Protein AF-A0A2N1PW16-F1 (afdb_monomer_lite)

Radius of gyration: 18.46 Å; chains: 1; bounding box: 44×36×53 Å

Sequence (355 aa):
GNLYVYGLFNEVSQGFVAKNGYNGGDITLSKDDLVTVNYAVYASGIAYKNANSDLYNELNLDTNSIDITYEIGSIDHMINDGNINIHGQFESSVRASGIVIINASLLTSVINLGDVEIYSDIAYATKEIEAAGLVYLMDSSYAQIRDSANYGDIKAISTSSVGFAHASGIALRNDRLENGSNITVGTTNQLAKILFSINYGDIYAWTAVNETAYTITNESTAKAAGILAIGLLSVVNNVNYGNIYSKSLASGIFGFIYMNKFGTISTNQVYISNSINYGKVRQITAYDAQSELTTMNMSSVPVTTNYLAFGAFVGKIHTGTTSWAFAGDVTYPIDRVYFGYLINFDEKLNMFALA

Secondary structure (DSSP, 8-state):
-EEEEESSEEEE-TT--EEEEEE-S-EEEE--TTS---PEEEEESSEEEE--THHHHHTT--TT-S---SPPPSEEEEEE-S-EEEES--SS-EEEESSEEEE-SEEEEEEE-S-EEEE---SSTT-EEEEESSEEEE-STT-EEES-EE-S-EEEEE-SSSSEEEEESSEEE-SB-TTSPBP-TT--GGG-EEES-EE-S-EEEEE----TT--TTSPPSEEEESSEEES--EEEEEEE-S-EEESSEEESSEEEEEHHHH-SPPTTSEEEEEEEE-S-EEEEEEEETTTTEEEE-TT-PPPP-SS-EEESSEEEEE-SSSS---S--SSS-GGGEEEEEEEE--TT--SB---

Structure (mmCIF, N/CA/C/O backbone):
data_AF-A0A2N1PW1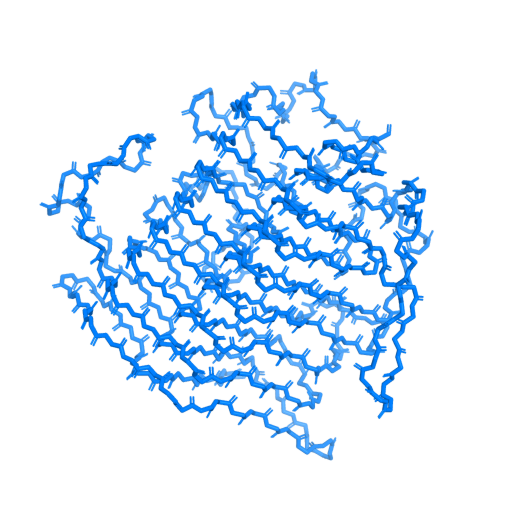6-F1
#
_entry.id   AF-A0A2N1PW16-F1
#
loop_
_atom_site.group_PDB
_atom_site.id
_atom_site.type_symbol
_atom_site.label_atom_id
_atom_site.label_alt_id
_atom_site.label_comp_id
_atom_site.label_asym_id
_atom_site.label_entity_id
_atom_site.label_seq_id
_atom_site.pdbx_PDB_ins_code
_atom_site.Cartn_x
_atom_site.Cartn_y
_atom_site.Cartn_z
_atom_site.occupancy
_atom_site.B_iso_or_equiv
_atom_site.auth_seq_id
_atom_site.auth_comp_id
_atom_site.auth_asym_id
_atom_site.auth_atom_id
_atom_site.pdbx_PDB_model_num
ATOM 1 N N . GLY A 1 1 ? -15.036 13.447 -13.239 1.00 86.69 1 GLY A N 1
ATOM 2 C CA . GLY A 1 1 ? -15.931 13.062 -12.122 1.00 86.69 1 GLY A CA 1
ATOM 3 C C . GLY A 1 1 ? -15.281 11.941 -11.334 1.00 86.69 1 GLY A C 1
ATOM 4 O O . GLY A 1 1 ? -14.137 11.628 -11.641 1.00 86.69 1 GLY A O 1
ATOM 5 N N . ASN A 1 2 ? -16.000 11.298 -10.414 1.00 92.75 2 ASN A N 1
ATOM 6 C CA . ASN A 1 2 ? -15.481 10.164 -9.640 1.00 92.75 2 ASN A CA 1
ATOM 7 C C . ASN A 1 2 ? -16.413 8.953 -9.773 1.00 92.75 2 ASN A C 1
ATOM 9 O O . ASN A 1 2 ? -17.630 9.129 -9.819 1.00 92.75 2 ASN A O 1
ATOM 13 N N . LEU A 1 3 ? -15.832 7.756 -9.838 1.00 94.50 3 LEU A N 1
ATOM 14 C CA . LEU A 1 3 ? -16.521 6.474 -9.761 1.00 94.50 3 LEU A CA 1
ATOM 15 C C . LEU A 1 3 ? -16.105 5.790 -8.459 1.00 94.50 3 LEU A C 1
ATOM 17 O O . LEU A 1 3 ? -14.917 5.634 -8.186 1.00 94.50 3 LEU A O 1
ATOM 21 N N . TYR A 1 4 ? -17.103 5.397 -7.681 1.00 96.62 4 TYR A N 1
ATOM 22 C CA . TYR A 1 4 ? -16.961 4.859 -6.338 1.00 96.62 4 TYR A CA 1
ATOM 23 C C . TYR A 1 4 ? -17.639 3.488 -6.296 1.00 96.62 4 TYR A C 1
ATOM 25 O O . TYR A 1 4 ? -18.838 3.405 -6.566 1.00 96.62 4 TYR A O 1
ATOM 33 N N . VAL A 1 5 ? -16.884 2.426 -6.009 1.00 97.00 5 VAL A N 1
ATOM 34 C CA . VAL A 1 5 ? -17.385 1.042 -5.994 1.00 97.00 5 VAL A CA 1
ATOM 35 C C . VAL A 1 5 ? -16.880 0.331 -4.745 1.00 97.00 5 VAL A C 1
ATOM 37 O O . VAL A 1 5 ? -15.674 0.179 -4.573 1.00 97.00 5 VAL A O 1
ATOM 40 N N . TYR A 1 6 ? -17.789 -0.107 -3.874 1.00 96.94 6 TYR A N 1
ATOM 41 C CA . TYR A 1 6 ? -17.426 -0.724 -2.595 1.00 96.94 6 TYR A CA 1
ATOM 42 C C . TYR A 1 6 ? -18.258 -1.966 -2.312 1.00 96.94 6 TYR A C 1
ATOM 44 O O . TYR A 1 6 ? -19.418 -2.019 -2.722 1.00 96.94 6 TYR A O 1
ATOM 52 N N . GLY A 1 7 ? -17.683 -2.927 -1.588 1.00 96.81 7 GLY A N 1
ATOM 53 C CA . GLY A 1 7 ? -18.367 -4.182 -1.278 1.00 96.81 7 GLY A CA 1
ATOM 54 C C . GLY A 1 7 ? -19.504 -4.041 -0.266 1.00 96.81 7 GLY A C 1
ATOM 55 O O . GLY A 1 7 ? -20.599 -4.538 -0.522 1.00 96.81 7 GLY A O 1
ATOM 56 N N . LEU A 1 8 ? -19.289 -3.360 0.870 1.00 97.44 8 LEU A N 1
ATOM 57 C CA . LEU A 1 8 ? -20.271 -3.350 1.968 1.00 97.44 8 LEU A CA 1
ATOM 58 C C . LEU A 1 8 ? -20.940 -1.995 2.197 1.00 97.44 8 LEU A C 1
ATOM 60 O O . LEU A 1 8 ? -22.167 -1.914 2.246 1.00 97.44 8 LEU A O 1
ATOM 64 N N . PHE A 1 9 ? -20.166 -0.928 2.386 1.00 97.06 9 PHE A N 1
ATOM 65 C CA . PHE A 1 9 ? -20.723 0.380 2.740 1.00 97.06 9 PHE A CA 1
ATOM 66 C C . PHE A 1 9 ? -19.823 1.533 2.298 1.00 97.06 9 PHE A C 1
ATOM 68 O O . PHE A 1 9 ? -18.683 1.343 1.898 1.00 97.06 9 PHE A O 1
ATOM 75 N N . ASN A 1 10 ? -20.349 2.758 2.347 1.00 96.88 10 ASN A N 1
ATOM 76 C CA . ASN A 1 10 ? -19.576 3.936 1.965 1.00 96.88 10 ASN A CA 1
ATOM 77 C C . ASN A 1 10 ? -18.609 4.349 3.086 1.00 96.88 10 ASN A C 1
ATOM 79 O O . ASN A 1 10 ? -17.400 4.298 2.910 1.00 96.88 10 ASN A O 1
ATOM 83 N N . GLU A 1 11 ? -19.115 4.713 4.264 1.00 97.81 11 GLU A N 1
ATOM 84 C CA . GLU A 1 11 ? -18.286 5.301 5.319 1.00 97.81 11 GLU A CA 1
ATOM 85 C C . GLU A 1 11 ? -18.711 4.838 6.719 1.00 97.81 11 GLU A C 1
ATOM 87 O O . GLU A 1 11 ? -19.905 4.699 6.986 1.00 97.81 11 GLU A O 1
ATOM 92 N N . VAL A 1 12 ? -17.737 4.665 7.621 1.00 98.19 12 VAL A N 1
ATOM 93 C CA . VAL A 1 12 ? -17.970 4.726 9.075 1.00 98.19 12 VAL A CA 1
ATOM 94 C C . VAL A 1 12 ? -17.733 6.156 9.555 1.00 98.19 12 VAL A C 1
ATOM 96 O O . VAL A 1 12 ? -16.588 6.585 9.706 1.00 98.19 12 VAL A O 1
ATOM 99 N N . SER A 1 13 ? -18.818 6.901 9.760 1.00 97.75 13 SER A N 1
ATOM 100 C CA . SER A 1 13 ? -18.780 8.294 10.218 1.00 97.75 13 SER A CA 1
ATOM 101 C C . SER A 1 13 ? -18.544 8.409 11.733 1.00 97.75 13 SER A C 1
ATOM 103 O O . SER A 1 13 ? -18.552 7.415 12.457 1.00 97.75 13 SER A O 1
ATOM 105 N N . GLN A 1 14 ? -18.352 9.637 12.221 1.00 97.38 14 GLN A N 1
ATOM 106 C CA . GLN A 1 14 ? -18.146 9.936 13.646 1.00 97.38 14 GLN A CA 1
ATOM 107 C C . GLN A 1 14 ? -19.224 9.312 14.545 1.00 97.38 14 GLN A C 1
ATOM 109 O O . GLN A 1 14 ? -20.413 9.391 14.231 1.00 97.38 14 GLN A O 1
ATOM 114 N N . GLY A 1 15 ? -18.806 8.692 15.650 1.00 95.06 15 GLY A N 1
ATOM 115 C CA . GLY A 1 15 ? -19.694 8.026 16.611 1.00 95.06 15 GLY A CA 1
ATOM 116 C C . GLY A 1 15 ? -20.289 6.691 16.137 1.00 95.06 15 GLY A C 1
ATOM 117 O O . GLY A 1 15 ? -21.090 6.094 16.856 1.00 95.06 15 GLY A O 1
ATOM 118 N N . PHE A 1 16 ? -19.917 6.199 14.950 1.00 96.75 16 PHE A N 1
ATOM 119 C CA . PHE A 1 16 ? -20.356 4.899 14.436 1.00 96.75 16 PHE A CA 1
ATOM 120 C C . PHE A 1 16 ? -19.221 3.876 14.408 1.00 96.75 16 PHE A C 1
ATOM 122 O O . PHE A 1 16 ? -18.040 4.212 14.326 1.00 96.75 16 PHE A O 1
ATOM 129 N N . VAL A 1 17 ? -19.594 2.598 14.447 1.00 96.94 17 VAL A N 1
ATOM 130 C CA . VAL A 1 17 ? -18.669 1.471 14.302 1.00 96.94 17 VAL A CA 1
ATOM 131 C C . VAL A 1 17 ? -19.255 0.437 13.347 1.00 96.94 17 VAL A C 1
ATOM 133 O O . VAL A 1 17 ? -20.468 0.216 13.334 1.00 96.94 17 VAL A O 1
ATOM 136 N N . ALA A 1 18 ? -18.399 -0.221 12.576 1.00 97.56 18 ALA A N 1
ATOM 137 C CA . ALA A 1 18 ? -18.747 -1.362 11.743 1.00 97.56 18 ALA A CA 1
ATOM 138 C C . ALA A 1 18 ? -17.949 -2.579 12.215 1.00 97.56 18 ALA A C 1
ATOM 140 O O . ALA A 1 18 ? -16.725 -2.524 12.324 1.00 97.56 18 ALA A O 1
ATOM 141 N N . LYS A 1 19 ? -18.645 -3.683 12.505 1.00 96.62 19 LYS A N 1
ATOM 142 C CA . LYS A 1 19 ? -18.028 -4.909 13.027 1.00 96.62 19 LYS A CA 1
ATOM 143 C C . LYS A 1 19 ? -18.535 -6.140 12.294 1.00 96.62 19 LYS A C 1
ATOM 145 O O . LYS A 1 19 ? -19.711 -6.173 11.933 1.00 96.62 19 LYS A O 1
ATOM 150 N N . ASN A 1 20 ? -17.692 -7.163 12.173 1.00 97.06 20 ASN A N 1
ATOM 151 C CA . ASN A 1 20 ? -18.066 -8.491 11.670 1.00 97.06 20 ASN A CA 1
ATOM 152 C C . ASN A 1 20 ? -18.648 -8.465 10.247 1.00 97.06 20 ASN A C 1
ATOM 154 O O . ASN A 1 20 ? -19.709 -9.039 9.991 1.00 97.06 20 ASN A O 1
ATOM 158 N N . GLY A 1 21 ? -17.988 -7.762 9.330 1.00 97.19 21 GLY A N 1
ATOM 159 C CA . GLY A 1 21 ? -18.389 -7.719 7.924 1.00 97.19 21 GLY A CA 1
ATOM 160 C C . GLY A 1 21 ? -17.604 -8.707 7.070 1.00 97.19 21 GLY A C 1
ATOM 161 O O . GLY A 1 21 ? -16.433 -8.990 7.320 1.00 97.19 21 GLY A O 1
ATOM 162 N N . TYR A 1 22 ? -18.264 -9.216 6.036 1.00 98.31 22 TYR A N 1
ATOM 163 C CA . TYR A 1 22 ? -17.681 -10.130 5.063 1.00 98.31 22 TYR A CA 1
ATOM 164 C C . TYR A 1 22 ? -18.122 -9.724 3.659 1.00 98.31 22 TYR A C 1
ATOM 166 O O . TYR A 1 22 ? -19.325 -9.686 3.390 1.00 98.31 22 TYR A O 1
ATOM 174 N N . ASN A 1 23 ? -17.164 -9.444 2.776 1.00 98.19 23 ASN A N 1
ATOM 175 C CA . ASN A 1 23 ? -17.405 -9.338 1.342 1.00 98.19 23 ASN A CA 1
ATOM 176 C C . ASN A 1 23 ? -16.839 -10.571 0.629 1.00 98.19 23 ASN A C 1
ATOM 178 O O . ASN A 1 23 ? -15.627 -10.695 0.500 1.00 98.19 23 ASN A O 1
ATOM 182 N N . GLY A 1 24 ? -17.710 -11.453 0.138 1.00 97.50 24 GLY A N 1
ATOM 183 C CA . GLY A 1 24 ? -17.324 -12.589 -0.713 1.00 97.50 24 GLY A CA 1
ATOM 184 C C . GLY A 1 24 ? -17.561 -12.360 -2.207 1.00 97.50 24 GLY A C 1
ATOM 185 O O . GLY A 1 24 ? -17.453 -13.299 -2.987 1.00 97.50 24 GLY A O 1
ATOM 186 N N . GLY A 1 25 ? -17.988 -11.157 -2.603 1.00 97.19 25 GLY A N 1
ATOM 187 C CA . GLY A 1 25 ? -18.283 -10.826 -3.993 1.00 97.19 25 GLY A CA 1
ATOM 188 C C . GLY A 1 25 ? -17.108 -10.137 -4.676 1.00 97.19 25 GLY A C 1
ATOM 189 O O . GLY A 1 25 ? -16.548 -9.184 -4.130 1.00 97.19 25 GLY A O 1
ATOM 190 N N . ASP A 1 26 ? -16.790 -10.581 -5.891 1.00 98.31 26 ASP A N 1
ATOM 191 C CA . ASP A 1 26 ? -15.782 -9.937 -6.729 1.00 98.31 26 ASP A CA 1
ATOM 192 C C . ASP A 1 26 ? -16.255 -8.562 -7.218 1.00 98.31 26 ASP A C 1
ATOM 194 O O . ASP A 1 26 ? -17.406 -8.370 -7.629 1.00 98.31 26 ASP A O 1
ATOM 198 N N . ILE A 1 27 ? -15.332 -7.606 -7.242 1.00 98.12 27 ILE A N 1
ATOM 199 C CA . ILE A 1 27 ? -15.514 -6.284 -7.832 1.00 98.12 27 ILE A CA 1
ATOM 200 C C . ILE A 1 27 ? -14.712 -6.249 -9.130 1.00 98.12 27 ILE A C 1
ATOM 202 O O . ILE A 1 27 ? -13.488 -6.203 -9.113 1.00 98.12 27 ILE A O 1
ATOM 206 N N . THR A 1 28 ? -15.399 -6.247 -10.273 1.00 97.31 28 THR A N 1
ATOM 207 C CA . THR A 1 28 ? -14.752 -6.114 -11.587 1.00 97.31 28 THR A CA 1
ATOM 208 C C . THR A 1 28 ? -15.169 -4.814 -12.260 1.00 97.31 28 THR A C 1
ATOM 210 O O . THR A 1 28 ? -16.356 -4.570 -12.481 1.00 97.31 28 THR A O 1
ATOM 213 N N . LEU A 1 29 ? -14.192 -3.978 -12.604 1.00 94.69 29 LEU A N 1
ATOM 214 C CA . LEU A 1 29 ? -14.391 -2.777 -13.406 1.00 94.69 29 LEU A CA 1
ATOM 215 C C . LEU A 1 29 ? -13.655 -2.956 -14.729 1.00 94.69 29 LEU A C 1
ATOM 217 O O . LEU A 1 29 ? -12.432 -2.893 -14.779 1.00 94.69 29 LEU A O 1
ATOM 221 N N . SER A 1 30 ? -14.408 -3.140 -15.806 1.00 91.56 30 SER A N 1
ATOM 222 C CA . SER A 1 30 ? -13.874 -3.186 -17.164 1.00 91.56 30 SER A CA 1
ATOM 223 C C . SER A 1 30 ? -14.341 -1.972 -17.948 1.00 91.56 30 SER A C 1
ATOM 225 O O . SER A 1 30 ? -15.526 -1.622 -17.914 1.00 91.56 30 SER A O 1
ATOM 227 N N . LYS A 1 31 ? -13.435 -1.362 -18.700 1.00 87.31 31 LYS A N 1
ATOM 228 C CA . LYS A 1 31 ? -13.755 -0.265 -19.606 1.00 87.31 31 LYS A CA 1
ATOM 229 C C . LYS A 1 31 ? -13.507 -0.690 -21.055 1.00 87.31 31 LYS A C 1
ATOM 231 O O . LYS A 1 31 ? -12.461 -1.240 -21.361 1.00 87.31 31 LYS A O 1
ATOM 236 N N . ASP A 1 32 ? -14.463 -0.383 -21.931 1.00 82.44 32 ASP A N 1
ATOM 237 C CA . ASP A 1 32 ? -14.285 -0.472 -23.383 1.00 82.44 32 ASP A CA 1
ATOM 238 C C . ASP A 1 32 ? -13.283 0.592 -23.866 1.00 82.44 32 ASP A C 1
ATOM 240 O O . ASP A 1 32 ? -13.437 1.786 -23.575 1.00 82.44 32 ASP A O 1
ATOM 244 N N . ASP A 1 33 ? -12.271 0.162 -24.617 1.00 74.50 33 ASP A N 1
ATOM 245 C CA . ASP A 1 33 ? -11.202 1.012 -25.146 1.00 74.50 33 ASP A CA 1
ATOM 246 C C . ASP A 1 33 ? -11.716 2.115 -26.087 1.00 74.50 33 ASP A C 1
ATOM 248 O O . ASP A 1 33 ? -11.070 3.154 -26.240 1.00 74.50 33 ASP A O 1
ATOM 252 N N . LEU A 1 34 ? -12.896 1.942 -26.691 1.00 79.06 34 LEU A N 1
ATOM 253 C CA . LEU A 1 34 ? -13.492 2.909 -27.619 1.00 79.06 34 LEU A CA 1
ATOM 254 C C . LEU A 1 34 ? -14.170 4.096 -26.923 1.00 79.06 34 LEU A C 1
ATOM 256 O O . LEU A 1 34 ? -14.526 5.076 -27.583 1.00 79.06 34 LEU A O 1
ATOM 260 N N . VAL A 1 35 ? -14.384 4.025 -25.609 1.00 80.88 35 VAL A N 1
ATOM 261 C CA . VAL A 1 35 ? -15.131 5.044 -24.863 1.00 80.88 35 VAL A CA 1
ATOM 262 C C . VAL A 1 35 ? -14.170 5.895 -24.051 1.00 80.88 35 VAL A C 1
ATOM 264 O O . VAL A 1 35 ? -13.464 5.384 -23.200 1.00 80.88 35 VAL A O 1
ATOM 267 N N . THR A 1 36 ? -14.169 7.215 -24.209 1.00 79.81 36 THR A N 1
ATOM 268 C CA . THR A 1 36 ? -13.413 8.093 -23.300 1.00 79.81 36 THR A CA 1
ATOM 269 C C . THR A 1 36 ? -14.099 8.170 -21.932 1.00 79.81 36 THR A C 1
ATOM 271 O O . THR A 1 36 ? -15.270 8.537 -21.834 1.00 79.81 36 THR A O 1
ATOM 274 N N . VAL A 1 37 ? -13.369 7.833 -20.860 1.00 79.31 37 VAL A N 1
ATOM 275 C CA . VAL A 1 37 ? -13.888 7.827 -19.482 1.00 79.31 37 VAL A CA 1
ATOM 276 C C . VAL A 1 37 ? -12.928 8.575 -18.565 1.00 79.31 37 VAL A C 1
ATOM 278 O O . VAL A 1 37 ? -11.816 8.115 -18.301 1.00 79.31 37 VAL A O 1
ATOM 281 N N . ASN A 1 38 ? -13.404 9.705 -18.033 1.00 83.62 38 ASN A N 1
ATOM 282 C CA . ASN A 1 38 ? -12.591 10.669 -17.274 1.00 83.62 38 ASN A CA 1
ATOM 283 C C . ASN A 1 38 ? -12.962 10.650 -15.786 1.00 83.62 38 ASN A C 1
ATOM 285 O O . ASN A 1 38 ? -13.011 11.689 -15.111 1.00 83.62 38 ASN A O 1
ATOM 289 N N . TYR A 1 39 ? -13.300 9.464 -15.282 1.00 87.81 39 TYR A N 1
ATOM 290 C CA . TYR A 1 39 ? -13.585 9.247 -13.872 1.00 87.81 39 TYR A CA 1
ATOM 291 C C . TYR A 1 39 ? -12.308 8.871 -13.133 1.00 87.81 39 TYR A C 1
ATOM 293 O O . TYR A 1 39 ? -11.572 7.999 -13.582 1.00 87.81 39 TYR A O 1
ATOM 301 N N . ALA A 1 40 ? -12.050 9.530 -12.002 1.00 91.88 40 ALA A N 1
ATOM 302 C CA . ALA A 1 40 ? -11.145 8.968 -11.008 1.00 91.88 40 ALA A CA 1
ATOM 303 C C . ALA A 1 40 ? -11.859 7.778 -10.358 1.00 91.88 40 ALA A C 1
ATOM 305 O O . ALA A 1 40 ? -13.006 7.919 -9.928 1.00 91.88 40 ALA A O 1
ATOM 306 N N . VAL A 1 41 ? -11.209 6.621 -10.346 1.00 95.31 41 VAL A N 1
ATOM 307 C CA . VAL A 1 41 ? -11.803 5.366 -9.881 1.00 95.31 41 VAL A CA 1
ATOM 308 C C . VAL A 1 41 ? -11.310 5.068 -8.476 1.00 95.31 41 VAL A C 1
ATOM 310 O O . VAL A 1 41 ? -10.114 5.156 -8.203 1.00 95.31 41 VAL A O 1
ATOM 313 N N . TYR A 1 42 ? -12.243 4.705 -7.608 1.00 97.44 42 TYR A N 1
ATOM 314 C CA . TYR A 1 42 ? -11.995 4.276 -6.242 1.00 97.44 42 TYR A CA 1
ATOM 315 C C . TYR A 1 42 ? -12.777 2.982 -6.007 1.00 97.44 42 TYR A C 1
ATOM 317 O O . TYR A 1 42 ? -14.011 3.004 -5.994 1.00 97.44 42 TYR A O 1
ATOM 325 N N . ALA A 1 43 ? -12.062 1.871 -5.851 1.00 98.19 43 ALA A N 1
ATOM 326 C CA . ALA A 1 43 ? -12.641 0.552 -5.628 1.00 98.19 43 ALA A CA 1
ATOM 327 C C . ALA A 1 43 ? -12.156 -0.043 -4.305 1.00 98.19 43 ALA A C 1
ATOM 329 O O . ALA A 1 43 ? -10.955 -0.047 -4.042 1.00 98.19 43 ALA A O 1
ATOM 330 N N . SER A 1 44 ? -13.054 -0.558 -3.468 1.00 98.31 44 SER A N 1
ATOM 331 C CA . SER A 1 44 ? -12.620 -1.235 -2.247 1.00 98.31 44 SER A CA 1
ATOM 332 C C . SER A 1 44 ? -13.495 -2.400 -1.821 1.00 98.31 44 SER A C 1
ATOM 334 O O . SER A 1 44 ? -14.711 -2.363 -1.989 1.00 98.31 44 SER A O 1
ATOM 336 N N . GLY A 1 45 ? -12.880 -3.425 -1.239 1.00 98.19 45 GLY A N 1
ATOM 337 C CA . GLY A 1 45 ? -13.578 -4.642 -0.837 1.00 98.19 45 GLY A CA 1
ATOM 338 C C . GLY A 1 45 ? -14.568 -4.426 0.306 1.00 98.19 45 GLY A C 1
ATOM 339 O O . GLY A 1 45 ? -15.618 -5.061 0.322 1.00 98.19 45 GLY A O 1
ATOM 340 N N . ILE A 1 46 ? -14.309 -3.488 1.227 1.00 98.44 46 ILE A N 1
ATOM 341 C CA . ILE A 1 46 ? -15.228 -3.203 2.344 1.00 98.44 46 ILE A CA 1
ATOM 342 C C . ILE A 1 46 ? -15.868 -1.825 2.208 1.00 98.44 46 ILE A C 1
ATOM 344 O O . ILE A 1 46 ? -17.096 -1.747 2.096 1.00 98.44 46 ILE A O 1
ATOM 348 N N . ALA A 1 47 ? -15.077 -0.747 2.219 1.00 98.25 47 ALA A N 1
ATOM 349 C CA . ALA A 1 47 ? -15.640 0.601 2.247 1.00 98.25 47 ALA A CA 1
ATOM 350 C C . ALA A 1 47 ? -14.770 1.699 1.631 1.00 98.25 47 ALA A C 1
ATOM 352 O O . ALA A 1 47 ? -13.574 1.543 1.410 1.00 98.25 47 ALA A O 1
ATOM 353 N N . TYR A 1 48 ? -15.365 2.867 1.387 1.00 98.31 48 TYR A N 1
ATOM 354 C CA . TYR A 1 48 ? -14.598 4.045 0.991 1.00 98.31 48 TYR A CA 1
ATOM 355 C C . TYR A 1 48 ? -13.730 4.542 2.142 1.00 98.31 48 TYR A C 1
ATOM 357 O O . TYR A 1 48 ? -12.524 4.717 1.977 1.00 98.31 48 TYR A O 1
ATOM 365 N N . LYS A 1 49 ? -14.347 4.806 3.300 1.00 98.19 49 LYS A N 1
ATOM 366 C CA . LYS A 1 49 ? -13.709 5.610 4.341 1.00 98.19 49 LYS A CA 1
ATOM 367 C C . LYS A 1 49 ? -14.021 5.144 5.758 1.00 98.19 49 LYS A C 1
ATOM 369 O O . LYS A 1 49 ? -15.169 4.896 6.120 1.00 98.19 49 LYS A O 1
ATOM 374 N N . ASN A 1 50 ? -12.982 5.106 6.583 1.00 98.31 50 ASN A N 1
ATOM 375 C CA . ASN A 1 50 ? -13.089 5.015 8.031 1.00 98.31 50 ASN A CA 1
ATOM 376 C C . ASN A 1 50 ? -12.810 6.389 8.652 1.00 98.31 50 ASN A C 1
ATOM 378 O O . ASN A 1 50 ? -11.657 6.815 8.682 1.00 98.31 50 ASN A O 1
ATOM 382 N N . ALA A 1 51 ? -13.844 7.099 9.104 1.00 97.94 51 ALA A N 1
ATOM 383 C CA . ALA A 1 51 ? -13.741 8.498 9.520 1.00 97.94 51 ALA A CA 1
ATOM 384 C C . ALA A 1 51 ? -13.875 8.723 11.032 1.00 97.94 51 ALA A C 1
ATOM 386 O O . ALA A 1 51 ? -13.658 9.848 11.465 1.00 97.94 51 ALA A O 1
ATOM 387 N N . ASN A 1 52 ? -14.252 7.712 11.826 1.00 97.25 52 ASN A N 1
ATOM 388 C CA . ASN A 1 52 ? -14.608 7.892 13.239 1.00 97.25 52 ASN A CA 1
ATOM 389 C C . ASN A 1 52 ? -13.393 8.181 14.145 1.00 97.25 52 ASN A C 1
ATOM 391 O O . ASN A 1 52 ? -12.916 7.308 14.870 1.00 97.25 52 ASN A O 1
ATOM 395 N N . SER A 1 53 ? -12.871 9.402 14.102 1.00 95.62 53 SER A N 1
ATOM 396 C CA . SER A 1 53 ? -11.807 9.875 14.990 1.00 95.62 53 SER A CA 1
ATOM 397 C C . SER A 1 53 ? -12.282 10.071 16.431 1.00 95.62 53 SER A C 1
ATOM 399 O O . SER A 1 53 ? -11.460 9.987 17.343 1.00 95.62 53 SER A O 1
ATOM 401 N N . ASP A 1 54 ? -13.583 10.288 16.658 1.00 95.81 54 ASP A N 1
ATOM 402 C CA . ASP A 1 54 ? -14.161 10.450 18.003 1.00 95.81 54 ASP A CA 1
ATOM 403 C C . ASP A 1 54 ? -13.907 9.228 18.897 1.00 95.81 54 ASP A C 1
ATOM 405 O O . ASP A 1 54 ? -13.733 9.377 20.109 1.00 95.81 54 ASP A O 1
ATOM 409 N N . LEU A 1 55 ? -13.735 8.049 18.286 1.00 94.75 55 LEU A N 1
ATOM 410 C CA . LEU A 1 55 ? -13.311 6.820 18.956 1.00 94.75 55 LEU A CA 1
ATOM 411 C C . LEU A 1 55 ? -12.055 7.011 19.829 1.00 94.75 55 LEU A C 1
ATOM 413 O O . LEU A 1 55 ? -11.942 6.402 20.888 1.00 94.75 55 LEU A O 1
ATOM 417 N N . TYR A 1 56 ? -11.110 7.868 19.431 1.00 93.75 56 TYR A N 1
ATOM 418 C CA . TYR A 1 56 ? -9.899 8.111 20.225 1.00 93.75 56 TYR A CA 1
ATOM 419 C C . TYR A 1 56 ? -10.205 8.805 21.550 1.00 93.75 56 TYR A C 1
ATOM 421 O O . TYR A 1 56 ? -9.590 8.485 22.565 1.00 93.75 56 TYR A O 1
ATOM 429 N N . ASN A 1 57 ? -11.176 9.717 21.557 1.00 92.62 57 ASN A N 1
ATOM 430 C CA . ASN A 1 57 ? -11.626 10.360 22.786 1.00 92.62 57 ASN A CA 1
ATOM 431 C C . ASN A 1 57 ? -12.415 9.370 23.652 1.00 92.62 57 ASN A C 1
ATOM 433 O O . ASN A 1 57 ? -12.220 9.336 24.865 1.00 92.62 57 ASN A O 1
ATOM 437 N N . GLU A 1 58 ? -13.265 8.542 23.036 1.00 92.12 58 GLU A N 1
ATOM 438 C CA . GLU A 1 58 ? -14.056 7.514 23.730 1.00 92.12 58 GLU A CA 1
ATOM 439 C C . GLU A 1 58 ? -13.176 6.468 24.427 1.00 92.12 58 GLU A C 1
ATOM 441 O O . GLU A 1 58 ? -13.461 6.066 25.554 1.00 92.12 58 GLU A O 1
ATOM 446 N N . LEU A 1 59 ? -12.087 6.061 23.773 1.00 91.12 59 LEU A N 1
ATOM 447 C CA . LEU A 1 59 ? -11.142 5.061 24.270 1.00 91.12 59 LEU A CA 1
ATOM 448 C C . LEU A 1 59 ? -9.950 5.667 25.030 1.00 91.12 59 LEU A C 1
ATOM 450 O O . LEU A 1 59 ? -9.078 4.930 25.485 1.00 91.12 59 LEU A O 1
ATOM 454 N N . ASN A 1 60 ? -9.896 6.996 25.172 1.00 90.62 60 ASN A N 1
ATOM 455 C CA . ASN A 1 60 ? -8.782 7.725 25.786 1.00 90.62 60 ASN A CA 1
ATOM 456 C C . ASN A 1 60 ? -7.408 7.344 25.187 1.00 90.62 60 ASN A C 1
ATOM 458 O O . ASN A 1 60 ? -6.429 7.112 25.900 1.00 90.62 60 ASN A O 1
ATOM 462 N N . LEU A 1 61 ? -7.353 7.256 23.857 1.00 90.44 61 LEU A N 1
ATOM 463 C CA . LEU A 1 61 ? -6.159 6.904 23.099 1.00 90.44 61 LEU A CA 1
ATOM 464 C C . LEU A 1 61 ? -5.359 8.155 22.729 1.00 90.44 61 LEU A C 1
ATOM 466 O O . LEU A 1 61 ? -5.869 9.072 22.085 1.00 90.44 61 LEU A O 1
ATOM 470 N N . ASP A 1 62 ? -4.069 8.157 23.063 1.00 90.06 62 ASP A N 1
ATOM 471 C CA . ASP A 1 62 ? -3.139 9.195 22.622 1.00 90.06 62 ASP A CA 1
ATOM 472 C C . ASP A 1 62 ? -2.547 8.839 21.254 1.00 90.06 62 ASP A C 1
ATOM 474 O O . ASP A 1 62 ? -1.831 7.847 21.089 1.00 90.06 62 ASP A O 1
ATOM 478 N N . THR A 1 63 ? -2.792 9.688 20.256 1.00 89.94 63 THR A N 1
ATOM 479 C CA . THR A 1 63 ? -2.218 9.519 18.918 1.00 89.94 63 THR A CA 1
ATOM 480 C C . THR A 1 63 ? -0.693 9.625 18.903 1.00 89.94 63 THR A C 1
ATOM 482 O O . THR A 1 63 ? -0.071 9.093 17.986 1.00 89.94 63 THR A O 1
ATOM 485 N N . ASN A 1 64 ? -0.069 10.257 19.901 1.00 88.81 64 ASN A N 1
ATOM 486 C CA . ASN A 1 64 ? 1.390 10.349 20.020 1.00 88.81 64 ASN A CA 1
ATOM 487 C C . ASN A 1 64 ? 2.021 9.106 20.662 1.00 88.81 64 ASN A C 1
ATOM 489 O O . ASN A 1 64 ? 3.214 8.872 20.479 1.00 88.81 64 ASN A O 1
ATOM 493 N N . SER A 1 65 ? 1.245 8.307 21.398 1.00 86.75 65 SER A N 1
ATOM 494 C CA . SER A 1 65 ? 1.749 7.098 22.052 1.00 86.75 65 SER A CA 1
ATOM 495 C C . SER A 1 65 ? 2.012 5.991 21.034 1.00 86.75 65 SER A C 1
ATOM 497 O O . SER A 1 65 ? 1.168 5.723 20.177 1.00 86.75 65 SER A O 1
ATOM 499 N N . ILE A 1 66 ? 3.163 5.320 21.136 1.00 80.75 66 ILE A N 1
ATOM 500 C CA . ILE A 1 66 ? 3.444 4.102 20.359 1.00 80.75 66 ILE A CA 1
ATOM 501 C C . ILE A 1 66 ? 2.763 2.866 20.959 1.00 80.75 66 ILE A C 1
ATOM 503 O O . ILE A 1 66 ? 2.405 1.949 20.222 1.00 80.75 66 ILE A O 1
ATOM 507 N N . ASP A 1 67 ? 2.546 2.871 22.275 1.00 71.56 67 ASP A N 1
ATOM 508 C CA . ASP A 1 67 ? 1.792 1.835 22.965 1.00 71.56 67 ASP A CA 1
ATOM 509 C C . ASP A 1 67 ? 0.305 2.070 22.739 1.00 71.56 67 ASP A C 1
ATOM 511 O O . ASP A 1 67 ? -0.226 3.140 23.057 1.00 71.56 67 ASP A O 1
ATOM 515 N N . ILE A 1 68 ? -0.360 1.050 22.206 1.00 63.41 68 ILE A N 1
ATOM 516 C CA . ILE A 1 68 ? -1.814 1.003 22.124 1.00 63.41 68 ILE A CA 1
ATOM 517 C C . ILE A 1 68 ? -2.279 -0.120 23.038 1.00 63.41 68 ILE A C 1
ATOM 519 O O . ILE A 1 68 ? -1.794 -1.250 22.947 1.00 63.41 68 ILE A O 1
ATOM 523 N N . THR A 1 69 ? -3.224 0.191 23.920 1.00 66.56 69 THR A N 1
ATOM 524 C CA . THR A 1 69 ? -3.969 -0.815 24.676 1.00 66.56 69 THR A CA 1
ATOM 525 C C . THR A 1 69 ? -4.751 -1.723 23.717 1.00 66.56 69 THR A C 1
ATOM 527 O O . THR A 1 69 ? -4.903 -1.419 22.531 1.00 66.56 69 THR A O 1
ATOM 530 N N . TYR A 1 70 ? -5.200 -2.890 24.192 1.00 69.31 70 TYR A N 1
ATOM 531 C CA . TYR A 1 70 ? -5.907 -3.891 23.380 1.00 69.31 70 TYR A CA 1
ATOM 532 C C . TYR A 1 70 ? -7.343 -3.439 23.054 1.00 69.31 70 TYR A C 1
ATOM 534 O O . TYR A 1 70 ? -8.319 -4.059 23.462 1.00 69.31 70 TYR A O 1
ATOM 542 N N . GLU A 1 71 ? -7.474 -2.315 22.351 1.00 83.75 71 GLU A N 1
ATOM 543 C CA . GLU A 1 71 ? -8.757 -1.721 21.989 1.00 83.75 71 GLU A CA 1
ATOM 544 C C . GLU A 1 71 ? -9.295 -2.233 20.660 1.00 83.75 71 GLU A C 1
ATOM 546 O O . GLU A 1 71 ? -8.545 -2.747 19.829 1.00 83.75 71 GLU A O 1
ATOM 551 N N . ILE A 1 72 ? -10.596 -2.056 20.456 1.00 91.75 72 ILE A N 1
ATOM 552 C CA . ILE A 1 72 ? -11.300 -2.402 19.223 1.00 91.75 72 ILE A CA 1
ATOM 553 C C . ILE A 1 72 ? -11.473 -1.143 18.369 1.00 91.75 72 ILE A C 1
ATOM 555 O O . ILE A 1 72 ? -11.923 -0.111 18.866 1.00 91.75 72 ILE A O 1
ATOM 559 N N . GLY A 1 73 ? -11.140 -1.245 17.085 1.00 94.31 73 GLY A N 1
ATOM 560 C CA . GLY A 1 73 ? -11.278 -0.177 16.106 1.00 94.31 73 GLY A CA 1
ATOM 561 C C . GLY A 1 73 ? -12.722 0.159 15.735 1.00 94.31 73 GLY A C 1
ATOM 562 O O . GLY A 1 73 ? -13.679 -0.547 16.065 1.00 94.31 73 GLY A O 1
ATOM 563 N N . SER A 1 74 ? -12.871 1.260 15.004 1.00 96.75 74 SER A N 1
ATOM 564 C CA . SER A 1 74 ? -14.142 1.708 14.421 1.00 96.75 74 SER A CA 1
ATOM 565 C C . SER A 1 74 ? -14.571 0.817 13.262 1.00 96.75 74 SER A C 1
ATOM 567 O O . SER A 1 74 ? -15.764 0.663 13.008 1.00 96.75 74 SER A O 1
ATOM 569 N N . ILE A 1 75 ? -13.602 0.186 12.605 1.00 98.06 75 ILE A N 1
ATOM 570 C CA . ILE A 1 75 ? -13.804 -0.952 11.722 1.00 98.06 75 ILE A CA 1
ATOM 571 C C . ILE A 1 75 ? -13.039 -2.134 12.317 1.00 98.06 75 ILE A C 1
ATOM 573 O O . ILE A 1 75 ? -11.824 -2.057 12.517 1.00 98.06 75 ILE A O 1
ATOM 577 N N . ASP A 1 76 ? -13.766 -3.212 12.599 1.00 98.00 76 ASP A N 1
ATOM 578 C CA . ASP A 1 76 ? -13.249 -4.370 13.325 1.00 98.00 76 ASP A CA 1
ATOM 579 C C . ASP A 1 76 ? -13.786 -5.697 12.771 1.00 98.00 76 ASP A C 1
ATOM 581 O O . ASP A 1 76 ? -14.958 -5.784 12.399 1.00 98.00 76 ASP A O 1
ATOM 585 N N . HIS A 1 77 ? -12.948 -6.738 12.731 1.00 97.94 77 HIS A N 1
ATOM 586 C CA . HIS A 1 77 ? -13.313 -8.063 12.203 1.00 97.94 77 HIS A CA 1
ATOM 587 C C . HIS A 1 77 ? -13.971 -7.972 10.815 1.00 97.94 77 HIS A C 1
ATOM 589 O O . HIS A 1 77 ? -15.121 -8.372 10.622 1.00 97.94 77 HIS A O 1
ATOM 595 N N . MET A 1 78 ? -13.252 -7.399 9.850 1.00 98.12 78 MET A N 1
ATOM 596 C CA . MET A 1 78 ? -13.702 -7.321 8.457 1.00 98.12 78 MET A CA 1
ATOM 597 C C . MET A 1 78 ? -12.888 -8.255 7.581 1.00 98.12 78 MET A C 1
ATOM 599 O O . MET A 1 78 ? -11.661 -8.254 7.663 1.00 98.12 78 MET A O 1
ATOM 603 N N . ILE A 1 79 ? -13.557 -8.999 6.707 1.00 98.56 79 ILE A N 1
ATOM 604 C CA . ILE A 1 79 ? -12.900 -9.869 5.733 1.00 98.56 79 ILE A CA 1
ATOM 605 C C . ILE A 1 79 ? -13.359 -9.491 4.328 1.00 98.56 79 ILE A C 1
ATOM 607 O O . ILE A 1 79 ? -14.556 -9.531 4.037 1.00 98.56 79 ILE A O 1
ATOM 611 N N . ASN A 1 80 ? -12.410 -9.154 3.457 1.00 98.69 80 ASN A N 1
ATOM 612 C CA . ASN A 1 80 ? -12.637 -9.129 2.017 1.00 98.69 80 ASN A CA 1
ATOM 613 C C . ASN A 1 80 ? -12.067 -10.404 1.398 1.00 98.69 80 ASN A C 1
ATOM 615 O O . ASN A 1 80 ? -10.866 -10.621 1.453 1.00 98.69 80 ASN A O 1
ATOM 619 N N . ASP A 1 81 ? -12.922 -11.234 0.825 1.00 98.50 81 ASP A N 1
ATOM 620 C CA . ASP A 1 81 ? -12.575 -12.483 0.141 1.00 98.50 81 ASP A CA 1
ATOM 621 C C . ASP A 1 81 ? -12.764 -12.377 -1.377 1.00 98.50 81 ASP A C 1
ATOM 623 O O . ASP A 1 81 ? -12.144 -13.109 -2.138 1.00 98.50 81 ASP A O 1
ATOM 627 N N . GLY A 1 82 ? -13.570 -11.411 -1.827 1.00 97.88 82 GLY A N 1
ATOM 628 C CA . GLY A 1 82 ? -13.720 -11.105 -3.244 1.00 97.88 82 GLY A CA 1
ATOM 629 C C . GLY A 1 82 ? -12.487 -10.424 -3.839 1.00 97.88 82 GLY A C 1
ATOM 630 O O . GLY A 1 82 ? -11.875 -9.549 -3.216 1.00 97.88 82 GLY A O 1
ATOM 631 N N . ASN A 1 83 ? -12.167 -10.782 -5.078 1.00 98.62 83 ASN A N 1
ATOM 632 C CA . ASN A 1 83 ? -11.113 -10.141 -5.857 1.00 98.62 83 ASN A CA 1
ATOM 633 C C . ASN A 1 83 ? -11.559 -8.759 -6.344 1.00 98.62 83 ASN A C 1
ATOM 635 O O . ASN A 1 83 ? -12.738 -8.526 -6.629 1.00 98.62 83 ASN A O 1
ATOM 639 N N . ILE A 1 84 ? -10.609 -7.841 -6.494 1.00 98.69 84 ILE A N 1
ATOM 640 C CA . ILE A 1 84 ? -10.829 -6.518 -7.081 1.00 98.69 84 ILE A CA 1
ATOM 641 C C . ILE A 1 84 ? -10.001 -6.418 -8.355 1.00 98.69 84 ILE A C 1
ATOM 643 O O . ILE A 1 84 ? -8.792 -6.225 -8.290 1.00 98.69 84 ILE A O 1
ATOM 647 N N . ASN A 1 85 ? -10.666 -6.491 -9.507 1.00 97.94 85 ASN A N 1
ATOM 648 C CA . ASN A 1 85 ? -10.026 -6.501 -10.820 1.00 97.94 85 ASN A CA 1
ATOM 649 C C . ASN A 1 85 ? -10.445 -5.269 -11.623 1.00 97.94 85 ASN A C 1
ATOM 651 O O . ASN A 1 85 ? -11.625 -5.083 -11.938 1.00 97.94 85 ASN A O 1
ATOM 655 N N . ILE A 1 86 ? -9.490 -4.410 -11.972 1.00 96.38 86 ILE A N 1
ATOM 656 C CA . ILE A 1 86 ? -9.733 -3.207 -12.772 1.00 96.38 86 ILE A CA 1
ATOM 657 C C . ILE A 1 86 ? -8.936 -3.291 -14.070 1.00 96.38 86 ILE A C 1
ATOM 659 O O . ILE A 1 86 ? -7.708 -3.237 -14.046 1.00 96.38 86 ILE A O 1
ATOM 663 N N . HIS A 1 87 ? -9.643 -3.354 -15.199 1.00 92.81 87 HIS A N 1
ATOM 664 C CA . HIS A 1 87 ? -9.057 -3.457 -16.535 1.00 92.81 87 HIS A CA 1
ATOM 665 C C . HIS A 1 87 ? -9.547 -2.339 -17.466 1.00 92.81 87 HIS A C 1
ATOM 667 O O . HIS A 1 87 ? -10.726 -1.965 -17.470 1.00 92.81 87 HIS A O 1
ATOM 673 N N . GLY A 1 88 ? -8.640 -1.854 -18.312 1.00 85.19 88 GLY A N 1
ATOM 674 C CA . GLY A 1 88 ? -8.924 -0.884 -19.374 1.00 85.19 88 GLY A CA 1
ATOM 675 C C . GLY A 1 88 ? -8.392 0.518 -19.074 1.00 85.19 88 GLY A C 1
ATOM 676 O O . GLY A 1 88 ? -8.062 0.851 -17.941 1.00 85.19 88 GLY A O 1
ATOM 677 N N . GLN A 1 89 ? -8.273 1.354 -20.107 1.00 84.88 89 GLN A N 1
ATOM 678 C CA . GLN A 1 89 ? -7.589 2.650 -20.020 1.00 84.88 89 GLN A CA 1
ATOM 679 C C . GLN A 1 89 ? -8.457 3.753 -19.386 1.00 84.88 89 GLN A C 1
ATOM 681 O O . GLN A 1 89 ? -9.311 4.342 -20.055 1.00 84.88 89 GLN A O 1
ATOM 686 N N . PHE A 1 90 ? -8.208 4.133 -18.133 1.00 85.50 90 PHE A N 1
ATOM 687 C CA . PHE A 1 90 ? -8.865 5.288 -17.502 1.00 85.50 90 PHE A CA 1
ATOM 688 C C . PHE A 1 90 ? -8.053 6.583 -17.701 1.00 85.50 90 PHE A C 1
ATOM 690 O O . PHE A 1 90 ? -6.845 6.626 -17.483 1.00 85.50 90 PHE A O 1
ATOM 697 N N . GLU A 1 91 ? -8.705 7.689 -18.087 1.00 85.50 91 GLU A N 1
ATOM 698 C CA . GLU A 1 91 ? -8.012 8.980 -18.292 1.00 85.50 91 GLU A CA 1
ATOM 699 C C . GLU A 1 91 ? -7.652 9.696 -16.972 1.00 85.50 91 GLU A C 1
ATOM 701 O O . GLU A 1 91 ? -6.952 10.713 -16.960 1.00 85.50 91 GLU A O 1
ATOM 706 N N . SER A 1 92 ? -8.127 9.188 -15.834 1.00 90.44 92 SER A N 1
ATOM 707 C CA . SER A 1 92 ? -7.808 9.702 -14.499 1.00 90.44 92 SER A CA 1
ATOM 708 C C . SER A 1 92 ? -7.159 8.617 -13.636 1.00 90.44 92 SER A C 1
ATOM 710 O O . SER A 1 92 ? -6.984 7.489 -14.077 1.00 90.44 92 SER A O 1
ATOM 712 N N . SER A 1 93 ? -6.773 8.964 -12.406 1.00 94.19 93 SER A N 1
ATOM 713 C CA . SER A 1 93 ? -6.139 8.010 -11.493 1.00 94.19 93 SER A CA 1
ATOM 714 C C . SER A 1 93 ? -7.109 6.905 -11.064 1.00 94.19 93 SER A C 1
ATOM 716 O O . SER A 1 93 ? -8.296 7.171 -10.842 1.00 94.19 93 SER A O 1
ATOM 718 N N . VAL A 1 94 ? -6.574 5.701 -10.880 1.00 96.50 94 VAL A N 1
ATOM 719 C CA . VAL A 1 94 ? -7.301 4.508 -10.433 1.00 96.50 94 VAL A CA 1
ATOM 720 C C . VAL A 1 94 ? -6.720 4.053 -9.104 1.00 96.50 94 VAL A C 1
ATOM 722 O O . VAL A 1 94 ? -5.508 3.886 -8.978 1.00 96.50 94 VAL A O 1
ATOM 725 N N . ARG A 1 95 ? -7.582 3.870 -8.107 1.00 97.69 95 ARG A N 1
ATOM 726 C CA . ARG A 1 95 ? -7.206 3.454 -6.756 1.00 97.69 95 ARG A CA 1
ATOM 727 C C . ARG A 1 95 ? -8.033 2.259 -6.337 1.00 97.69 95 ARG A C 1
ATOM 729 O O . ARG A 1 95 ? -9.261 2.321 -6.409 1.00 97.69 95 ARG A O 1
ATOM 736 N N . ALA A 1 96 ? -7.364 1.218 -5.867 1.00 98.50 96 ALA A N 1
ATOM 737 C CA . ALA A 1 96 ? -8.008 0.027 -5.344 1.00 98.50 96 ALA A CA 1
ATOM 738 C C . ALA A 1 96 ? -7.406 -0.383 -3.999 1.00 98.50 96 ALA A C 1
ATOM 740 O O . ALA A 1 96 ? -6.195 -0.268 -3.792 1.00 98.50 96 ALA A O 1
ATOM 741 N N . SER A 1 97 ? -8.241 -0.874 -3.086 1.00 98.56 97 SER A N 1
ATOM 742 C CA . SER A 1 97 ? -7.756 -1.500 -1.857 1.00 98.56 97 SER A CA 1
ATOM 743 C C . SER A 1 97 ? -8.658 -2.613 -1.337 1.00 98.56 97 SER A C 1
ATOM 745 O O . SER A 1 97 ? -9.877 -2.530 -1.456 1.00 98.56 97 SER A O 1
ATOM 747 N N . GLY A 1 98 ? -8.089 -3.627 -0.690 1.00 98.50 98 GLY A N 1
ATOM 748 C CA . GLY A 1 98 ? -8.880 -4.750 -0.179 1.00 98.50 98 GLY A CA 1
ATOM 749 C C . GLY A 1 98 ? -9.858 -4.379 0.942 1.00 98.50 98 GLY A C 1
ATOM 750 O O . GLY A 1 98 ? -10.958 -4.922 0.982 1.00 98.50 98 GLY A O 1
ATOM 751 N N . ILE A 1 99 ? -9.527 -3.422 1.824 1.00 98.62 99 ILE A N 1
ATOM 752 C CA . ILE A 1 99 ? -10.391 -3.051 2.965 1.00 98.62 99 ILE A CA 1
ATOM 753 C C . ILE A 1 99 ? -10.992 -1.651 2.826 1.00 98.62 99 ILE A C 1
ATOM 755 O O . ILE A 1 99 ? -12.206 -1.532 2.680 1.00 98.62 99 ILE A O 1
ATOM 759 N N . VAL A 1 100 ? -10.188 -0.585 2.895 1.00 98.44 100 VAL A N 1
ATOM 760 C CA . VAL A 1 100 ? -10.705 0.791 2.754 1.00 98.44 100 VAL A CA 1
ATOM 761 C C . VAL A 1 100 ? -9.843 1.668 1.867 1.00 98.44 100 VAL A C 1
ATOM 763 O O . VAL A 1 100 ? -8.616 1.546 1.860 1.00 98.44 100 VAL A O 1
ATOM 766 N N . ILE A 1 101 ? -10.451 2.589 1.115 1.00 98.56 101 ILE A N 1
ATOM 767 C CA . ILE A 1 101 ? -9.673 3.583 0.359 1.00 98.56 101 ILE A CA 1
ATOM 768 C C . ILE A 1 101 ? -8.987 4.550 1.330 1.00 98.56 101 ILE A C 1
ATOM 770 O O . ILE A 1 101 ? -7.794 4.804 1.194 1.00 98.56 101 ILE A O 1
ATOM 774 N N . ILE A 1 102 ? -9.712 5.086 2.312 1.00 98.56 102 ILE A N 1
ATOM 775 C CA . ILE A 1 102 ? -9.202 6.088 3.255 1.00 98.56 102 ILE A CA 1
ATOM 776 C C . ILE A 1 102 ? -9.397 5.597 4.683 1.00 98.56 102 ILE A C 1
ATOM 778 O O . ILE A 1 102 ? -10.521 5.354 5.120 1.00 98.56 102 ILE A O 1
ATOM 782 N N . ASN A 1 103 ? -8.310 5.512 5.438 1.00 98.50 103 ASN A N 1
ATOM 783 C CA . ASN A 1 103 ? -8.361 5.292 6.872 1.00 98.50 103 ASN A CA 1
ATOM 784 C C . ASN A 1 103 ? -7.961 6.565 7.615 1.00 98.50 103 ASN A C 1
ATOM 786 O O . ASN A 1 103 ? -6.834 7.027 7.467 1.00 98.50 103 ASN A O 1
ATOM 790 N N . ALA A 1 104 ? -8.866 7.088 8.435 1.00 97.25 104 ALA A N 1
ATOM 791 C CA . ALA A 1 104 ? -8.650 8.221 9.332 1.00 97.25 104 ALA A CA 1
ATOM 792 C C . ALA A 1 104 ? -9.052 7.883 10.783 1.00 97.25 104 ALA A C 1
ATOM 794 O O . ALA A 1 104 ? -9.419 8.760 11.561 1.00 97.25 104 ALA A O 1
ATOM 795 N N . SER A 1 105 ? -9.018 6.596 11.140 1.00 96.88 105 SER A N 1
ATOM 796 C CA . SER A 1 105 ? -9.308 6.083 12.481 1.00 96.88 105 SER A CA 1
ATOM 797 C C . SER A 1 105 ? -8.587 4.735 12.696 1.00 96.88 105 SER A C 1
ATOM 799 O O . SER A 1 105 ? -7.664 4.382 11.955 1.00 96.88 105 SER A O 1
ATOM 801 N N . LEU A 1 106 ? -8.976 3.985 13.725 1.00 96.31 106 LEU A N 1
ATOM 802 C CA . LEU A 1 106 ? -8.402 2.697 14.092 1.00 96.31 106 LEU A CA 1
ATOM 803 C C . LEU A 1 106 ? -9.108 1.543 13.355 1.00 96.31 106 LEU A C 1
ATOM 805 O O . LEU A 1 106 ? -10.314 1.347 13.508 1.00 96.31 106 LEU A O 1
ATOM 809 N N . LEU A 1 107 ? -8.336 0.767 12.591 1.00 96.94 107 LEU A N 1
ATOM 810 C CA . LEU A 1 107 ? -8.697 -0.526 12.001 1.00 96.94 107 LEU A CA 1
ATOM 811 C C . LEU A 1 107 ? -8.115 -1.658 12.853 1.00 96.94 107 LEU A C 1
ATOM 813 O O . LEU A 1 107 ? -6.910 -1.657 13.119 1.00 96.94 107 LEU A O 1
ATOM 817 N N . THR A 1 108 ? -8.934 -2.637 13.236 1.00 97.12 108 THR A N 1
ATOM 818 C CA . THR A 1 108 ? -8.481 -3.828 13.978 1.00 97.12 108 THR A CA 1
ATOM 819 C C . THR A 1 108 ? -8.975 -5.113 13.332 1.00 97.12 108 THR A C 1
ATOM 821 O O . THR A 1 108 ? -10.100 -5.172 12.845 1.00 97.12 108 THR A O 1
ATOM 824 N N . SER A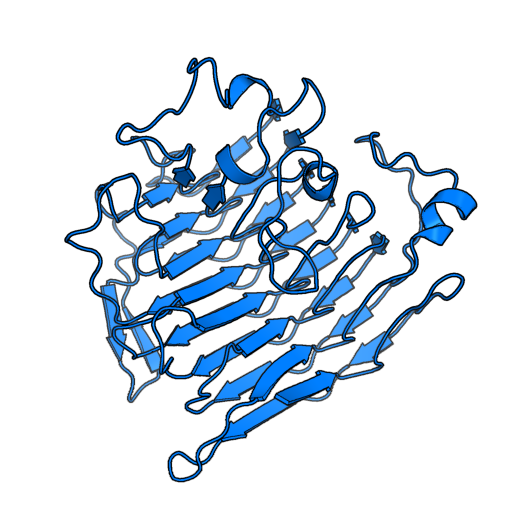 1 109 ? -8.155 -6.165 13.341 1.00 97.31 109 SER A N 1
ATOM 825 C CA . SER A 1 109 ? -8.580 -7.506 12.911 1.00 97.31 109 SER A CA 1
ATOM 826 C C . SER A 1 109 ? -9.203 -7.534 11.507 1.00 97.31 109 SER A C 1
ATOM 828 O O . SER A 1 109 ? -10.215 -8.203 11.290 1.00 97.31 109 SER A O 1
ATOM 830 N N . VAL A 1 110 ? -8.644 -6.779 10.554 1.00 98.50 110 VAL A N 1
ATOM 831 C CA . VAL A 1 110 ? -9.126 -6.769 9.164 1.00 98.50 110 VAL A CA 1
ATOM 832 C C . VAL A 1 110 ? -8.233 -7.627 8.271 1.00 98.50 110 VAL A C 1
ATOM 834 O O . VAL A 1 110 ? -7.008 -7.615 8.407 1.00 98.50 110 VAL A O 1
ATOM 837 N N . ILE A 1 111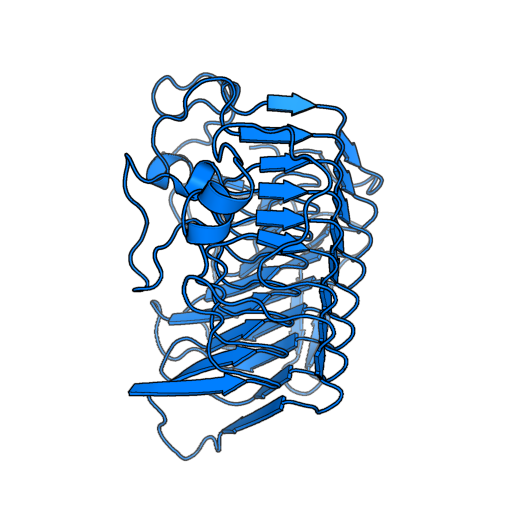 ? -8.840 -8.396 7.368 1.00 98.69 111 ILE A N 1
ATOM 838 C CA . ILE A 1 111 ? -8.124 -9.339 6.506 1.00 98.69 111 ILE A CA 1
ATOM 839 C C . ILE A 1 111 ? -8.586 -9.197 5.059 1.00 98.69 111 ILE A C 1
ATOM 841 O O . ILE A 1 111 ? -9.775 -9.313 4.767 1.00 98.69 111 ILE A O 1
ATOM 845 N N . ASN A 1 112 ? -7.638 -8.988 4.150 1.00 98.81 112 ASN A N 1
ATOM 846 C CA . ASN A 1 112 ? -7.874 -9.110 2.716 1.00 98.81 112 ASN A CA 1
ATOM 847 C C . ASN A 1 112 ? -7.363 -10.470 2.228 1.00 98.81 112 ASN A C 1
ATOM 849 O O . ASN A 1 112 ? -6.169 -10.739 2.321 1.00 98.81 112 ASN A O 1
ATOM 853 N N . LEU A 1 113 ? -8.255 -11.325 1.742 1.00 98.69 113 LEU A N 1
ATOM 854 C CA . LEU A 1 113 ? -7.951 -12.634 1.166 1.00 98.69 113 LEU A CA 1
ATOM 855 C C . LEU A 1 113 ? -7.888 -12.598 -0.363 1.00 98.69 113 LEU A C 1
ATOM 857 O O . LEU A 1 113 ? -7.065 -13.312 -0.926 1.00 98.69 113 LEU A O 1
ATOM 861 N N . GLY A 1 114 ? -8.724 -11.772 -1.000 1.00 98.25 114 GLY A N 1
ATOM 862 C CA . GLY A 1 114 ? -8.789 -11.642 -2.456 1.00 98.25 114 GLY A CA 1
ATOM 863 C C . GLY A 1 114 ? -7.668 -10.784 -3.044 1.00 98.25 114 GLY A C 1
ATOM 864 O O . GLY A 1 114 ? -7.120 -9.900 -2.378 1.00 98.25 114 GLY A O 1
ATOM 865 N N . ASP A 1 115 ? -7.350 -11.025 -4.310 1.00 98.81 115 ASP A N 1
ATOM 866 C CA . ASP A 1 115 ? -6.350 -10.267 -5.059 1.00 98.81 115 ASP A CA 1
ATOM 867 C C . ASP A 1 115 ? -6.862 -8.853 -5.379 1.00 98.81 115 ASP A C 1
ATOM 869 O O . ASP A 1 115 ? -8.064 -8.621 -5.556 1.00 98.81 115 ASP A O 1
ATOM 873 N N . VAL A 1 116 ? -5.945 -7.886 -5.456 1.00 98.81 116 VAL A N 1
ATOM 874 C CA . VAL A 1 116 ? -6.244 -6.507 -5.870 1.00 98.81 116 VAL A CA 1
ATOM 875 C C . VAL A 1 116 ? -5.380 -6.159 -7.070 1.00 98.81 116 VAL A C 1
ATOM 877 O O . VAL A 1 116 ? -4.192 -5.854 -6.938 1.00 98.81 116 VAL A O 1
ATOM 880 N N . GLU A 1 117 ? -5.990 -6.165 -8.247 1.00 98.44 117 GLU A N 1
ATOM 881 C CA . GLU A 1 117 ? -5.298 -6.057 -9.522 1.00 98.44 117 GLU A CA 1
ATOM 882 C C . GLU A 1 117 ? -5.804 -4.870 -10.346 1.00 98.44 117 GLU A C 1
ATOM 884 O O . GLU A 1 117 ? -6.993 -4.717 -10.632 1.00 98.44 117 GLU A O 1
ATOM 889 N N . ILE A 1 118 ? -4.872 -4.008 -10.753 1.00 97.56 118 ILE A N 1
ATOM 890 C CA . ILE A 1 118 ? -5.120 -2.901 -11.673 1.00 97.56 118 ILE A CA 1
ATOM 891 C C . ILE A 1 118 ? -4.230 -3.074 -12.902 1.00 97.56 118 ILE A C 1
ATOM 893 O O . ILE A 1 118 ? -3.009 -2.907 -12.826 1.00 97.56 118 ILE A O 1
ATOM 897 N N . TYR A 1 119 ? -4.872 -3.315 -14.041 1.00 94.88 119 TYR A N 1
ATOM 898 C CA . TYR A 1 119 ? -4.284 -3.341 -15.375 1.00 94.88 119 TYR A CA 1
ATOM 899 C C . TYR A 1 119 ? -4.895 -2.209 -16.203 1.00 94.88 119 TYR A C 1
ATOM 901 O O . TYR A 1 119 ? -5.895 -2.372 -16.905 1.00 94.88 119 TYR A O 1
ATOM 909 N N . SER A 1 120 ? -4.314 -1.017 -16.089 1.00 91.06 120 SER A N 1
ATOM 910 C CA . SER A 1 120 ? -4.834 0.182 -16.749 1.00 91.06 120 SER A CA 1
ATOM 911 C C . SER A 1 120 ? -3.696 1.028 -17.277 1.00 91.06 120 SER A C 1
ATOM 913 O O . SER A 1 120 ? -2.805 1.424 -16.527 1.00 91.06 120 SER A O 1
ATOM 915 N N . ASP A 1 121 ? -3.798 1.405 -18.546 1.00 88.38 121 ASP A N 1
ATOM 916 C CA . ASP A 1 121 ? -2.915 2.402 -19.128 1.00 88.38 121 ASP A CA 1
ATOM 917 C C . ASP A 1 121 ? -3.228 3.796 -18.598 1.00 88.38 121 ASP A C 1
ATOM 919 O O . ASP A 1 121 ? -4.386 4.188 -18.428 1.00 88.38 121 ASP A O 1
ATOM 923 N N . ILE A 1 122 ? -2.168 4.566 -18.374 1.00 84.69 122 ILE A N 1
ATOM 924 C CA . ILE A 1 122 ? -2.260 5.936 -17.895 1.00 84.69 122 ILE A CA 1
ATOM 925 C C . ILE A 1 122 ? -2.069 6.903 -19.062 1.00 84.69 122 ILE A C 1
ATOM 927 O O . ILE A 1 122 ? -1.025 6.926 -19.710 1.00 84.69 122 ILE A O 1
ATOM 931 N N . ALA A 1 123 ? -3.059 7.765 -19.294 1.00 85.25 123 ALA A N 1
ATOM 932 C CA . ALA A 1 123 ? -3.021 8.727 -20.397 1.00 85.25 123 ALA A CA 1
ATOM 933 C C . ALA A 1 123 ? -2.127 9.958 -20.133 1.00 85.25 123 ALA A C 1
ATOM 935 O O . ALA A 1 123 ? -1.652 10.593 -21.074 1.00 85.25 123 ALA A O 1
ATOM 936 N N . TYR A 1 124 ? -1.886 10.319 -18.866 1.00 88.12 124 TYR A N 1
ATOM 937 C CA . TYR A 1 124 ? -1.200 11.565 -18.506 1.00 88.12 124 TYR A CA 1
ATOM 938 C C . TYR A 1 124 ? -0.106 11.358 -17.458 1.00 88.12 124 TYR A C 1
ATOM 940 O O . TYR A 1 124 ? -0.271 10.609 -16.501 1.00 88.12 124 TYR A O 1
ATOM 948 N N . ALA A 1 125 ? 0.982 12.123 -17.573 1.00 88.19 125 ALA A N 1
ATOM 949 C CA . ALA A 1 125 ? 2.140 12.024 -16.682 1.00 88.19 125 ALA A CA 1
ATOM 950 C C . ALA A 1 125 ? 1.841 12.300 -15.196 1.00 88.19 125 ALA A C 1
ATOM 952 O O . ALA A 1 125 ? 2.618 11.897 -14.344 1.00 88.19 125 ALA A O 1
ATOM 953 N N . THR A 1 126 ? 0.737 12.979 -14.877 1.00 87.69 126 THR A N 1
ATOM 954 C CA . THR A 1 126 ? 0.326 13.310 -13.500 1.00 87.69 126 THR A CA 1
ATOM 955 C C . THR A 1 126 ? -0.656 12.307 -12.895 1.00 87.69 126 THR A C 1
ATOM 957 O O . THR A 1 126 ? -1.187 12.550 -11.811 1.00 87.69 126 THR A O 1
ATOM 960 N N . LYS A 1 127 ? -0.967 11.223 -13.611 1.00 93.50 127 LYS A N 1
ATOM 961 C CA . LYS A 1 127 ? -1.963 10.224 -13.215 1.00 93.50 127 LYS A CA 1
ATOM 962 C C . LYS A 1 127 ? -1.289 8.930 -12.788 1.00 93.50 127 LYS A C 1
ATOM 964 O O . LYS A 1 127 ? -0.116 8.691 -13.071 1.00 93.50 127 LYS A O 1
ATOM 969 N N . GLU A 1 128 ? -2.037 8.145 -12.027 1.00 95.06 128 GLU A N 1
ATOM 970 C CA . GLU A 1 128 ? -1.479 7.095 -11.184 1.00 95.06 128 GLU A CA 1
ATOM 971 C C . GLU A 1 128 ? -2.456 5.926 -11.104 1.00 95.06 128 GLU A C 1
ATOM 973 O O . GLU A 1 128 ? -3.667 6.146 -11.001 1.00 95.06 128 GLU A O 1
ATOM 978 N N . ILE A 1 129 ? -1.919 4.711 -11.108 1.00 97.25 129 ILE A N 1
ATOM 979 C CA . ILE A 1 129 ? -2.625 3.502 -10.697 1.00 97.25 129 ILE A CA 1
ATOM 980 C C . ILE A 1 129 ? -2.027 3.004 -9.382 1.00 97.25 129 ILE A C 1
ATOM 982 O O . ILE A 1 129 ? -0.806 2.966 -9.205 1.00 97.25 129 ILE A O 1
ATOM 986 N N . GLU A 1 130 ? -2.893 2.700 -8.427 1.00 98.25 130 GLU A N 1
ATOM 987 C CA . GLU A 1 130 ? -2.524 2.618 -7.018 1.00 98.25 130 GLU A CA 1
ATOM 988 C C . GLU A 1 130 ? -3.310 1.490 -6.336 1.00 98.25 130 GLU A C 1
ATOM 990 O O . GLU A 1 130 ? -4.518 1.615 -6.143 1.00 98.25 130 GLU A O 1
ATOM 995 N N . ALA A 1 131 ? -2.635 0.396 -5.974 1.00 98.62 131 ALA A N 1
ATOM 996 C CA . ALA A 1 131 ? -3.253 -0.803 -5.399 1.00 98.62 131 ALA A CA 1
ATOM 997 C C . ALA A 1 131 ? -2.712 -1.107 -3.991 1.00 98.62 131 ALA A C 1
ATOM 999 O O . ALA A 1 131 ? -1.502 -1.080 -3.766 1.00 98.62 131 ALA A O 1
ATOM 1000 N N . ALA A 1 132 ? -3.586 -1.414 -3.033 1.00 98.69 132 ALA A N 1
ATOM 1001 C CA . ALA A 1 132 ? -3.190 -1.760 -1.666 1.00 98.69 132 ALA A CA 1
ATOM 1002 C C . ALA A 1 132 ? -3.919 -2.995 -1.132 1.00 98.69 132 ALA A C 1
ATOM 1004 O O . ALA A 1 132 ? -5.109 -3.160 -1.378 1.00 98.69 132 ALA A O 1
ATOM 1005 N N . GLY A 1 133 ? -3.255 -3.808 -0.312 1.00 98.62 133 GLY A N 1
ATOM 1006 C CA . GLY A 1 133 ? -3.917 -4.948 0.325 1.00 98.62 133 GLY A CA 1
ATOM 1007 C C . GLY A 1 133 ? -4.984 -4.535 1.332 1.00 98.62 133 GLY A C 1
ATOM 1008 O O . GLY A 1 133 ? -6.110 -5.006 1.241 1.00 98.62 133 GLY A O 1
ATOM 1009 N N . LEU A 1 134 ? -4.700 -3.603 2.251 1.00 98.75 134 LEU A N 1
ATOM 1010 C CA . LEU A 1 134 ? -5.704 -3.145 3.224 1.00 98.75 134 LEU A CA 1
ATOM 1011 C C . LEU A 1 134 ? -6.171 -1.721 2.944 1.00 98.75 134 LEU A C 1
ATOM 1013 O O . LEU A 1 134 ? -7.365 -1.484 2.761 1.00 98.75 134 LEU A O 1
ATOM 1017 N N . VAL A 1 135 ? -5.242 -0.765 2.914 1.00 98.75 135 VAL A N 1
ATOM 1018 C CA . VAL A 1 135 ? -5.581 0.662 2.905 1.00 98.75 135 VAL A CA 1
ATOM 1019 C C . VAL A 1 135 ? -4.846 1.407 1.805 1.00 98.75 135 VAL A C 1
ATOM 1021 O O . VAL A 1 135 ? -3.624 1.368 1.725 1.00 98.75 135 VAL A O 1
ATOM 1024 N N . TYR A 1 136 ? -5.565 2.164 0.980 1.00 98.69 136 TYR A N 1
ATOM 1025 C CA . TYR A 1 136 ? -4.896 3.053 0.031 1.00 98.69 136 TYR A CA 1
ATOM 1026 C C . TYR A 1 136 ? -4.235 4.242 0.760 1.00 98.69 136 TYR A C 1
ATOM 1028 O O . TYR A 1 136 ? -3.018 4.409 0.692 1.00 98.69 136 TYR A O 1
ATOM 1036 N N . LEU A 1 137 ? -5.001 5.041 1.505 1.00 98.50 137 LEU A N 1
ATOM 1037 C CA . LEU A 1 137 ? -4.520 6.250 2.175 1.00 98.50 137 LEU A CA 1
ATOM 1038 C C . LEU A 1 137 ? -4.711 6.184 3.693 1.00 98.50 137 LEU A C 1
ATOM 1040 O O . LEU A 1 137 ? -5.834 6.090 4.181 1.00 98.50 137 LEU A O 1
ATOM 1044 N N . MET A 1 138 ? -3.610 6.318 4.430 1.00 98.06 138 MET A N 1
ATOM 1045 C CA . MET A 1 138 ? -3.601 6.584 5.869 1.00 98.06 138 MET A CA 1
ATOM 1046 C C . MET A 1 138 ? -3.598 8.103 6.083 1.00 98.06 138 MET A C 1
ATOM 1048 O O . MET A 1 138 ? -2.577 8.761 5.866 1.00 98.06 138 MET A O 1
ATOM 1052 N N . ASP A 1 139 ? -4.743 8.664 6.462 1.00 94.69 139 ASP A N 1
ATOM 1053 C CA . ASP A 1 139 ? -4.953 10.107 6.576 1.00 94.69 139 ASP A CA 1
ATOM 1054 C C . ASP A 1 139 ? -5.064 10.536 8.044 1.00 94.69 139 ASP A C 1
ATOM 1056 O O . ASP A 1 139 ? -5.938 10.061 8.765 1.00 94.69 139 ASP A O 1
ATOM 1060 N N . SER A 1 140 ? -4.215 11.477 8.471 1.00 92.00 140 SER A N 1
ATOM 1061 C CA . SER A 1 140 ? -4.079 11.999 9.845 1.00 92.00 140 SER A CA 1
ATOM 1062 C C . SER A 1 140 ? -3.363 11.098 10.867 1.00 92.00 140 SER A C 1
ATOM 1064 O O . SER A 1 140 ? -3.007 9.950 10.613 1.00 92.00 140 SER A O 1
ATOM 1066 N N . SER A 1 141 ? -3.168 11.643 12.071 1.00 93.19 141 SER A N 1
ATOM 1067 C CA . SER A 1 141 ? -2.609 10.957 13.243 1.00 93.19 141 SER A CA 1
ATOM 1068 C C . SER A 1 141 ? -3.495 9.855 13.829 1.00 93.19 141 SER A C 1
ATOM 1070 O O . SER A 1 141 ? -3.019 9.029 14.610 1.00 93.19 141 SER A O 1
ATOM 1072 N N . TYR A 1 142 ? -4.781 9.848 13.480 1.00 95.25 142 TYR A N 1
ATOM 1073 C CA . TYR A 1 142 ? -5.736 8.835 13.925 1.00 95.25 142 TYR A CA 1
ATOM 1074 C C . TYR A 1 142 ? -5.681 7.568 13.070 1.00 95.25 142 TYR A C 1
ATOM 1076 O O . TYR A 1 142 ? -6.173 6.532 13.497 1.00 95.25 142 TYR A O 1
ATOM 1084 N N . ALA A 1 143 ? -5.085 7.625 11.874 1.00 96.75 143 ALA A N 1
ATOM 1085 C CA . ALA A 1 143 ? -5.012 6.484 10.975 1.00 96.75 143 ALA A CA 1
ATOM 1086 C C . ALA A 1 143 ? -4.116 5.387 11.559 1.00 96.75 143 ALA A C 1
ATOM 1088 O O . ALA A 1 143 ? -2.886 5.512 11.596 1.00 96.75 143 ALA A O 1
ATOM 1089 N N . GLN A 1 144 ? -4.727 4.297 12.013 1.00 96.06 144 GLN A N 1
ATOM 1090 C CA . GLN A 1 144 ? -4.009 3.166 12.591 1.00 96.06 144 GLN A CA 1
ATOM 1091 C C . GLN A 1 144 ? -4.562 1.837 12.076 1.00 96.06 144 GLN A C 1
ATOM 1093 O O . GLN A 1 144 ? -5.768 1.693 11.894 1.00 96.06 144 GLN A O 1
ATOM 1098 N N . ILE A 1 145 ? -3.671 0.879 11.825 1.00 97.31 145 ILE A N 1
ATOM 1099 C CA . ILE A 1 145 ? -3.991 -0.512 11.479 1.00 97.31 145 ILE A CA 1
ATOM 1100 C C . ILE A 1 145 ? -3.357 -1.408 12.540 1.00 97.31 145 ILE A C 1
ATOM 1102 O O . ILE A 1 145 ? -2.172 -1.241 12.844 1.00 97.31 145 ILE A O 1
ATOM 1106 N N . ARG A 1 146 ? -4.125 -2.350 13.091 1.00 95.50 146 ARG A N 1
ATOM 1107 C CA . ARG A 1 146 ? -3.645 -3.322 14.080 1.00 95.50 146 ARG A CA 1
ATOM 1108 C C . ARG A 1 146 ? -4.172 -4.727 13.804 1.00 95.50 146 ARG A C 1
ATOM 1110 O O . ARG A 1 146 ? -5.301 -4.878 13.342 1.00 95.50 146 ARG A O 1
ATOM 1117 N N . ASP A 1 147 ? -3.382 -5.745 14.135 1.00 96.38 147 ASP A N 1
ATOM 1118 C CA . ASP A 1 147 ? -3.783 -7.163 14.119 1.00 96.38 147 ASP A CA 1
ATOM 1119 C C . ASP A 1 147 ? -4.394 -7.599 12.778 1.00 96.38 147 ASP A C 1
ATOM 1121 O O . ASP A 1 147 ? -5.398 -8.302 12.733 1.00 96.38 147 ASP A O 1
ATOM 1125 N N . SER A 1 148 ? -3.842 -7.107 11.671 1.00 98.19 148 SER A N 1
ATOM 1126 C CA . SER A 1 148 ? -4.471 -7.196 10.350 1.00 98.19 148 SER A CA 1
ATOM 1127 C C . SER A 1 148 ? -3.556 -7.868 9.333 1.00 98.19 148 SER A C 1
ATOM 1129 O O . SER A 1 148 ? -2.333 -7.860 9.480 1.00 98.19 148 SER A O 1
ATOM 1131 N N . ALA A 1 149 ? -4.123 -8.462 8.287 1.00 98.69 149 ALA A N 1
ATOM 1132 C CA . ALA A 1 149 ? -3.326 -9.224 7.331 1.00 98.69 149 ALA A CA 1
ATOM 1133 C C . ALA A 1 149 ? -3.805 -9.084 5.890 1.00 98.69 149 ALA A C 1
ATOM 1135 O O . ALA A 1 149 ? -5.001 -9.084 5.617 1.00 98.69 149 ALA A O 1
ATOM 1136 N N . ASN A 1 150 ? -2.855 -9.033 4.961 1.00 98.81 150 ASN A N 1
ATOM 1137 C CA . ASN A 1 150 ? -3.122 -9.190 3.538 1.00 98.81 150 ASN A CA 1
ATOM 1138 C C . ASN A 1 150 ? -2.633 -10.560 3.068 1.00 98.81 150 ASN A C 1
ATOM 1140 O O . ASN A 1 150 ? -1.483 -10.915 3.323 1.00 98.81 150 ASN A O 1
ATOM 1144 N N . TYR A 1 151 ? -3.489 -11.307 2.383 1.00 98.62 151 TYR A N 1
ATOM 1145 C CA . TYR A 1 151 ? -3.176 -12.595 1.777 1.00 98.62 151 TYR A CA 1
ATOM 1146 C C . TYR A 1 151 ? -3.155 -12.546 0.251 1.00 98.62 151 TYR A C 1
ATOM 1148 O O . TYR A 1 151 ? -2.285 -13.185 -0.332 1.00 98.62 151 TYR A O 1
ATOM 1156 N N . GLY A 1 152 ? -4.045 -11.767 -0.365 1.00 98.19 152 GLY A N 1
ATOM 1157 C CA . GLY A 1 152 ? -4.113 -11.638 -1.820 1.00 98.19 152 GLY A CA 1
ATOM 1158 C C . GLY A 1 152 ? -2.919 -10.904 -2.428 1.00 98.19 152 GLY A C 1
ATOM 1159 O O . GLY A 1 152 ? -2.293 -10.044 -1.790 1.00 98.19 152 GLY A O 1
ATOM 1160 N N . ASP A 1 153 ? -2.622 -11.232 -3.679 1.00 98.69 153 ASP A N 1
ATOM 1161 C CA . ASP A 1 153 ? -1.608 -10.568 -4.486 1.00 98.69 153 ASP A CA 1
ATOM 1162 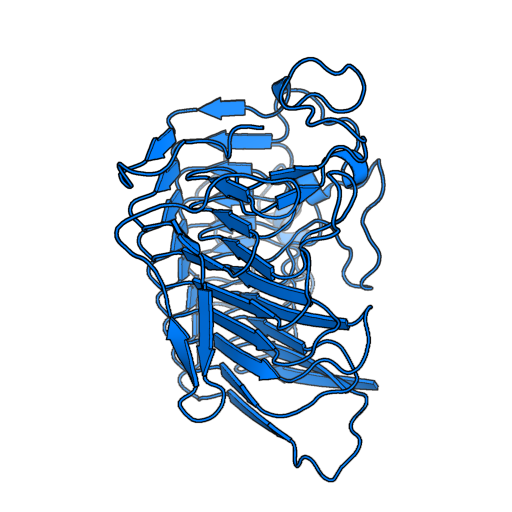C C . ASP A 1 153 ? -2.071 -9.161 -4.873 1.00 98.69 153 ASP A C 1
ATOM 1164 O O . ASP A 1 153 ? -3.240 -8.915 -5.177 1.00 98.69 153 ASP A O 1
ATOM 1168 N N . ILE A 1 154 ? -1.132 -8.214 -4.887 1.00 98.81 154 ILE A N 1
ATOM 1169 C CA . ILE A 1 154 ? -1.428 -6.803 -5.161 1.00 98.81 154 ILE A CA 1
ATOM 1170 C C . ILE A 1 154 ? -0.668 -6.355 -6.400 1.00 98.81 154 ILE A C 1
ATOM 1172 O O . ILE A 1 154 ? 0.566 -6.327 -6.403 1.00 98.81 154 ILE A O 1
ATOM 1176 N N . LYS A 1 155 ? -1.389 -5.957 -7.451 1.00 98.62 155 LYS A N 1
ATOM 1177 C CA . LYS A 1 155 ? -0.807 -5.621 -8.757 1.00 98.62 155 LYS A CA 1
ATOM 1178 C C . LYS A 1 155 ? -1.249 -4.247 -9.239 1.00 98.62 155 LYS A C 1
ATOM 1180 O O . LYS A 1 155 ? -2.434 -3.948 -9.330 1.00 98.62 155 LYS A O 1
ATOM 1185 N N . ALA A 1 156 ? -0.274 -3.426 -9.612 1.00 98.25 156 ALA A N 1
ATOM 1186 C CA . ALA A 1 156 ? -0.478 -2.163 -10.309 1.00 98.25 156 ALA A CA 1
ATOM 1187 C C . ALA A 1 156 ? 0.410 -2.134 -11.561 1.00 98.25 156 ALA A C 1
ATOM 1189 O O . ALA A 1 156 ? 1.627 -1.939 -11.468 1.00 98.25 156 ALA A O 1
ATOM 1190 N N . ILE A 1 157 ? -0.189 -2.352 -12.732 1.00 97.62 157 ILE A N 1
ATOM 1191 C CA . ILE A 1 157 ? 0.503 -2.531 -14.012 1.00 97.62 157 ILE A CA 1
ATOM 1192 C C . ILE A 1 157 ? -0.059 -1.560 -15.064 1.00 97.62 157 ILE A C 1
ATOM 1194 O O . ILE A 1 157 ? -1.254 -1.565 -15.354 1.00 97.62 157 ILE A O 1
ATOM 1198 N N . SER A 1 158 ? 0.811 -0.730 -15.653 1.00 95.12 158 SER A N 1
ATOM 1199 C CA . SER A 1 158 ? 0.454 0.222 -16.719 1.00 95.12 158 SER A CA 1
ATOM 1200 C C . SER A 1 158 ? 1.418 0.149 -17.898 1.00 95.12 158 SER A C 1
ATOM 1202 O O . SER A 1 158 ? 2.605 0.427 -17.733 1.00 95.12 158 SER A O 1
ATOM 1204 N N . THR A 1 159 ? 0.942 -0.143 -19.111 1.00 93.44 159 THR A N 1
ATOM 1205 C CA . THR A 1 159 ? 1.806 -0.220 -20.311 1.00 93.44 159 THR A CA 1
ATOM 1206 C C . THR A 1 159 ? 2.112 1.129 -20.942 1.00 93.44 159 THR A C 1
ATOM 1208 O O . THR A 1 159 ? 2.915 1.225 -21.872 1.00 93.44 159 THR A O 1
ATOM 1211 N N . SER A 1 160 ? 1.576 2.200 -20.360 1.00 91.25 160 SER A N 1
ATOM 1212 C CA . SER A 1 160 ? 1.889 3.568 -20.742 1.00 91.25 160 SER A CA 1
ATOM 1213 C C . SER A 1 160 ? 3.339 3.953 -20.439 1.00 91.25 160 SER A C 1
ATOM 1215 O O . SER A 1 160 ? 3.918 3.643 -19.397 1.00 91.25 160 SER A O 1
ATOM 1217 N N . SER A 1 161 ? 3.919 4.753 -21.332 1.00 93.12 161 SER A N 1
ATOM 1218 C CA . SER A 1 161 ? 5.225 5.388 -21.130 1.00 93.12 161 SER A CA 1
ATOM 1219 C C . SER A 1 161 ? 5.159 6.660 -20.270 1.00 93.12 161 SER A C 1
ATOM 1221 O O . SER A 1 161 ? 6.114 7.437 -20.252 1.00 93.12 161 SER A O 1
ATOM 1223 N N . VAL A 1 162 ? 4.028 6.910 -19.603 1.00 93.00 162 VAL A N 1
ATOM 1224 C CA . VAL A 1 162 ? 3.760 8.068 -18.734 1.00 93.00 162 VAL A CA 1
ATOM 1225 C C . VAL A 1 162 ? 2.992 7.631 -17.484 1.00 93.00 162 VAL A C 1
ATOM 1227 O O . VAL A 1 162 ? 2.302 6.615 -17.513 1.00 93.00 162 VAL A O 1
ATOM 1230 N N . GLY A 1 163 ? 3.064 8.426 -16.414 1.00 94.00 163 GLY A N 1
ATOM 1231 C CA . GLY A 1 163 ? 2.309 8.198 -15.179 1.00 94.00 163 GLY A CA 1
ATOM 1232 C C . GLY A 1 163 ? 3.034 7.312 -14.166 1.00 94.00 163 GLY A C 1
ATOM 1233 O O . GLY A 1 163 ? 4.231 7.055 -14.294 1.00 94.00 163 GLY A O 1
ATOM 1234 N N . PHE A 1 164 ? 2.305 6.868 -13.144 1.00 96.44 164 PHE A N 1
ATOM 1235 C CA . PHE A 1 164 ? 2.850 6.143 -11.994 1.00 96.44 164 PHE A CA 1
ATOM 1236 C C . PHE A 1 164 ? 2.074 4.858 -11.699 1.00 96.44 164 PHE A C 1
ATOM 1238 O O . PHE A 1 164 ? 0.853 4.834 -11.811 1.00 96.44 164 PHE A O 1
ATOM 1245 N N . ALA A 1 165 ? 2.776 3.820 -11.255 1.00 97.56 165 ALA A N 1
ATOM 1246 C CA . ALA A 1 165 ? 2.189 2.564 -10.806 1.00 97.56 165 ALA A CA 1
ATOM 1247 C C . ALA A 1 165 ? 2.730 2.193 -9.423 1.00 97.56 165 ALA A C 1
ATOM 1249 O O . ALA A 1 165 ? 3.946 2.051 -9.234 1.00 97.56 165 ALA A O 1
ATOM 1250 N N . HIS A 1 166 ? 1.849 2.090 -8.433 1.00 98.44 166 HIS A N 1
ATOM 1251 C CA . HIS A 1 166 ? 2.227 1.884 -7.036 1.00 98.44 166 HIS A CA 1
ATOM 1252 C C . HIS A 1 166 ? 1.427 0.743 -6.415 1.00 98.44 166 HIS A C 1
ATOM 1254 O O . HIS A 1 166 ? 0.208 0.697 -6.563 1.00 98.44 166 HIS A O 1
ATOM 1260 N N . ALA A 1 167 ? 2.109 -0.143 -5.691 1.00 98.69 167 ALA A N 1
ATOM 1261 C CA . ALA A 1 167 ? 1.484 -1.282 -5.028 1.00 98.69 167 ALA A CA 1
ATOM 1262 C C . ALA A 1 167 ? 2.005 -1.471 -3.597 1.00 98.69 167 ALA A C 1
ATOM 1264 O O . ALA A 1 167 ? 3.199 -1.281 -3.337 1.00 98.69 167 ALA A O 1
ATOM 1265 N N . SER A 1 168 ? 1.138 -1.865 -2.661 1.00 98.56 168 SER A N 1
ATOM 1266 C CA . SER A 1 168 ? 1.572 -2.252 -1.316 1.00 98.56 168 SER A CA 1
ATOM 1267 C C . SER A 1 168 ? 0.754 -3.366 -0.679 1.00 98.56 168 SER A C 1
ATOM 1269 O O . SER A 1 168 ? -0.454 -3.429 -0.874 1.00 98.56 168 SER A O 1
ATOM 1271 N N . GLY A 1 169 ? 1.401 -4.195 0.142 1.00 98.50 169 GLY A N 1
ATOM 1272 C CA . GLY A 1 169 ? 0.735 -5.282 0.857 1.00 98.50 169 GLY A CA 1
ATOM 1273 C C . GLY A 1 169 ? -0.185 -4.821 1.986 1.00 98.50 169 GLY A C 1
ATOM 1274 O O . GLY A 1 169 ? -1.268 -5.369 2.128 1.00 98.50 169 GLY A O 1
ATOM 1275 N N . ILE A 1 170 ? 0.168 -3.789 2.761 1.00 98.75 170 ILE A N 1
ATOM 1276 C CA . ILE A 1 170 ? -0.698 -3.301 3.853 1.00 98.75 170 ILE A CA 1
ATOM 1277 C C . ILE A 1 170 ? -1.307 -1.943 3.525 1.00 98.75 170 ILE A C 1
ATOM 1279 O O . ILE A 1 170 ? -2.522 -1.846 3.337 1.00 98.75 170 ILE A O 1
ATOM 1283 N N . ALA A 1 171 ? -0.487 -0.896 3.441 1.00 98.56 171 ALA A N 1
ATOM 1284 C CA . ALA A 1 171 ? -0.950 0.454 3.162 1.00 98.56 171 ALA A CA 1
ATOM 1285 C C . ALA A 1 171 ? -0.165 1.081 2.012 1.00 98.56 171 ALA A C 1
ATOM 1287 O O . ALA A 1 171 ? 1.056 0.974 1.964 1.00 98.56 171 ALA A O 1
ATOM 1288 N N . LEU A 1 172 ? -0.817 1.789 1.090 1.00 98.50 172 LEU A N 1
ATOM 1289 C CA . LEU A 1 172 ? -0.064 2.403 -0.004 1.00 98.50 172 LEU A CA 1
ATOM 1290 C C . LEU A 1 172 ? 0.689 3.640 0.465 1.00 98.50 172 LEU A C 1
ATOM 1292 O O . LEU A 1 172 ? 1.888 3.763 0.197 1.00 98.50 172 LEU A O 1
ATOM 1296 N N . ARG A 1 173 ? -0.013 4.577 1.115 1.00 97.62 173 ARG A N 1
ATOM 1297 C CA . ARG A 1 173 ? 0.567 5.890 1.386 1.00 97.62 173 ARG A CA 1
ATOM 1298 C C . ARG A 1 173 ? 0.001 6.654 2.572 1.00 97.62 173 ARG A C 1
ATOM 1300 O O . ARG A 1 173 ? -1.135 6.439 2.983 1.00 97.62 173 ARG A O 1
ATOM 1307 N N . ASN A 1 174 ? 0.786 7.614 3.059 1.00 96.88 174 ASN A N 1
ATOM 1308 C CA . ASN A 1 174 ? 0.356 8.637 4.023 1.00 96.88 174 ASN A CA 1
ATOM 1309 C C . ASN A 1 174 ? 0.947 10.038 3.745 1.00 96.88 174 ASN A C 1
ATOM 1311 O O . ASN A 1 174 ? 0.909 10.916 4.602 1.00 96.88 174 ASN A O 1
ATOM 1315 N N . ASP A 1 175 ? 1.510 10.263 2.555 1.00 95.19 175 ASP A N 1
ATOM 1316 C CA . ASP A 1 175 ? 2.138 11.531 2.147 1.00 95.19 175 ASP A CA 1
ATOM 1317 C C . ASP A 1 175 ? 1.164 12.518 1.466 1.00 95.19 175 ASP A C 1
ATOM 1319 O O . ASP A 1 175 ? 1.584 13.528 0.887 1.00 95.19 175 ASP A O 1
ATOM 1323 N N . ARG A 1 176 ? -0.142 12.228 1.506 1.00 94.88 176 ARG A N 1
ATOM 1324 C CA . ARG A 1 176 ? -1.218 13.044 0.929 1.00 94.88 176 ARG A CA 1
ATOM 1325 C C . ARG A 1 176 ? -2.382 13.220 1.896 1.00 94.88 176 ARG A C 1
ATOM 1327 O O . ARG A 1 176 ? -2.527 12.455 2.841 1.00 94.88 176 ARG A O 1
ATOM 1334 N N . LEU A 1 177 ? -3.202 14.221 1.608 1.00 93.69 177 LEU A N 1
ATOM 1335 C CA . LEU A 1 177 ? -4.523 14.415 2.199 1.00 93.69 177 LEU A CA 1
ATOM 1336 C C . LEU A 1 177 ? -5.595 13.744 1.326 1.00 93.69 177 LEU A C 1
ATOM 1338 O O . LEU A 1 177 ? -5.364 13.497 0.138 1.00 93.69 177 LEU A O 1
ATOM 1342 N N . GLU A 1 178 ? -6.790 13.514 1.876 1.00 91.88 178 GLU A N 1
ATOM 1343 C CA . GLU A 1 178 ? -7.944 12.961 1.141 1.00 91.88 178 GLU A CA 1
ATOM 1344 C C . GLU A 1 178 ? -8.250 13.699 -0.177 1.00 91.88 178 GLU A C 1
ATOM 1346 O O . GLU A 1 178 ? -8.607 13.083 -1.180 1.00 91.88 178 GLU A O 1
ATOM 1351 N N . ASN A 1 179 ? -8.052 15.020 -0.217 1.00 90.00 179 ASN A N 1
ATOM 1352 C CA . ASN A 1 179 ? -8.267 15.833 -1.420 1.00 90.00 179 ASN A CA 1
ATOM 1353 C C . ASN A 1 179 ? -7.195 15.629 -2.519 1.00 90.00 179 ASN A C 1
ATOM 1355 O O . ASN A 1 179 ? -7.249 16.284 -3.562 1.00 90.00 179 ASN A O 1
ATOM 1359 N N . GLY A 1 180 ? -6.209 14.759 -2.285 1.00 88.44 180 GLY A N 1
ATOM 1360 C CA . GLY A 1 180 ? -5.115 14.442 -3.198 1.00 88.44 180 GLY A CA 1
ATOM 1361 C C . GLY A 1 180 ? -3.936 15.413 -3.159 1.00 88.44 180 GLY A C 1
ATOM 1362 O O . GLY A 1 180 ? -2.943 15.167 -3.848 1.00 88.44 180 GLY A O 1
ATOM 1363 N N . SER A 1 181 ? -3.989 16.493 -2.374 1.00 91.69 181 SER A N 1
ATOM 1364 C CA . SER A 1 181 ? -2.830 17.368 -2.212 1.00 91.69 181 SER A CA 1
ATOM 1365 C C . SER A 1 181 ? -1.756 16.678 -1.377 1.00 91.69 181 SER A C 1
ATOM 1367 O O . SER A 1 181 ? -2.052 15.902 -0.468 1.00 91.69 181 SER A O 1
ATOM 1369 N N . ASN A 1 182 ? -0.492 16.994 -1.654 1.00 92.00 182 ASN A N 1
ATOM 1370 C CA . ASN A 1 182 ? 0.601 16.566 -0.786 1.00 92.00 182 ASN A CA 1
ATOM 1371 C C . ASN A 1 182 ? 0.412 17.154 0.615 1.00 92.00 182 ASN A C 1
ATOM 1373 O O . ASN A 1 182 ? -0.087 18.275 0.758 1.00 92.00 182 ASN A O 1
ATOM 1377 N N . ILE A 1 183 ? 0.849 16.414 1.629 1.00 91.31 183 ILE A N 1
ATOM 1378 C CA . ILE A 1 183 ? 0.993 16.978 2.968 1.00 91.31 183 ILE A CA 1
ATOM 1379 C C . ILE A 1 183 ? 2.048 18.090 2.970 1.00 91.31 183 ILE A C 1
ATOM 1381 O O . ILE A 1 183 ? 2.943 18.139 2.119 1.00 91.31 183 ILE A O 1
ATOM 1385 N N . THR A 1 184 ? 1.949 18.972 3.955 1.00 83.31 184 THR A N 1
ATOM 1386 C CA . THR A 1 184 ? 2.926 20.031 4.208 1.00 83.31 184 THR A CA 1
ATOM 1387 C C . THR A 1 184 ? 3.512 19.889 5.606 1.00 83.31 184 THR A C 1
ATOM 1389 O O . THR A 1 184 ? 2.953 19.207 6.470 1.00 83.31 184 THR A O 1
ATOM 1392 N N . VAL A 1 185 ? 4.622 20.588 5.851 1.00 74.75 185 VAL A N 1
ATOM 1393 C CA . VAL A 1 185 ? 5.222 20.703 7.185 1.00 74.75 185 VAL A CA 1
ATOM 1394 C C . VAL A 1 185 ? 4.158 21.138 8.202 1.00 74.75 185 VAL A C 1
ATOM 1396 O O . VAL A 1 185 ? 3.406 22.079 7.945 1.00 74.75 185 VAL A O 1
ATOM 1399 N N . GLY A 1 186 ? 4.090 20.444 9.342 1.00 71.94 186 GLY A N 1
ATOM 1400 C CA . GLY A 1 186 ? 3.111 20.697 10.409 1.00 71.94 186 GLY A CA 1
ATOM 1401 C C . GLY A 1 186 ? 1.851 19.825 10.359 1.00 71.94 186 GLY A C 1
ATOM 1402 O O . GLY A 1 186 ? 1.045 19.885 11.283 1.00 71.94 186 GLY A O 1
ATOM 1403 N N . THR A 1 187 ? 1.689 18.992 9.327 1.00 82.75 187 THR A N 1
ATOM 1404 C CA . THR A 1 187 ? 0.704 17.897 9.350 1.00 82.75 187 THR A CA 1
ATOM 1405 C C . THR A 1 187 ? 1.088 16.827 10.380 1.00 82.75 187 THR A C 1
ATOM 1407 O O . THR A 1 187 ? 2.212 16.807 10.889 1.00 82.75 187 THR A O 1
ATOM 1410 N N . THR A 1 188 ? 0.132 15.963 10.731 1.00 89.12 188 THR A N 1
ATOM 1411 C CA . THR A 1 188 ? 0.302 14.919 11.756 1.00 89.12 188 THR A CA 1
ATOM 1412 C C . THR A 1 188 ? 0.274 13.498 11.188 1.00 89.12 188 THR A C 1
ATOM 1414 O O . THR A 1 188 ? 0.286 12.533 11.950 1.00 89.12 188 THR A O 1
ATOM 1417 N N . ASN A 1 189 ? 0.277 13.342 9.859 1.00 92.56 189 ASN A N 1
ATOM 1418 C CA . ASN A 1 189 ? 0.208 12.046 9.173 1.00 92.56 189 ASN A CA 1
ATOM 1419 C C . ASN A 1 189 ? 1.368 11.103 9.543 1.00 92.56 189 ASN A C 1
ATOM 1421 O O . ASN A 1 189 ? 1.204 9.887 9.486 1.00 92.56 189 ASN A O 1
ATOM 1425 N N . GLN A 1 190 ? 2.518 11.631 9.969 1.00 91.31 190 GLN A N 1
ATOM 1426 C CA . GLN A 1 190 ? 3.647 10.852 10.490 1.00 91.31 190 GLN A CA 1
ATOM 1427 C C . GLN A 1 190 ? 3.341 10.089 11.785 1.00 91.31 190 GLN A C 1
ATOM 1429 O O . GLN A 1 190 ? 4.053 9.147 12.119 1.00 91.31 190 GLN A O 1
ATOM 1434 N N . LEU A 1 191 ? 2.291 10.484 12.511 1.00 92.75 191 LEU A N 1
ATOM 1435 C CA . LEU A 1 191 ? 1.847 9.835 13.749 1.00 92.75 191 LEU A CA 1
ATOM 1436 C C . LEU A 1 191 ? 0.904 8.649 13.489 1.00 92.75 191 LEU A C 1
ATOM 1438 O O . LEU A 1 191 ? 0.532 7.952 14.435 1.00 92.75 191 LEU A O 1
ATOM 1442 N N . ALA A 1 192 ? 0.528 8.411 12.226 1.00 95.19 192 ALA A N 1
ATOM 1443 C CA . ALA A 1 192 ? -0.170 7.200 11.813 1.00 95.19 192 ALA A CA 1
ATOM 1444 C C . ALA A 1 192 ? 0.646 5.942 12.163 1.00 95.19 192 ALA A C 1
ATOM 1446 O O . ALA A 1 192 ? 1.864 6.009 12.385 1.00 95.19 192 ALA A O 1
ATOM 1447 N N . LYS A 1 193 ? -0.016 4.780 12.236 1.00 95.44 193 LYS A N 1
ATOM 1448 C CA . LYS A 1 193 ? 0.636 3.533 12.679 1.00 95.44 193 LYS A CA 1
ATOM 1449 C C . LYS A 1 193 ? 0.144 2.297 11.934 1.00 95.44 193 LYS A C 1
ATOM 1451 O O . LYS A 1 193 ? -1.040 2.167 11.642 1.00 95.44 193 LYS A O 1
ATOM 1456 N N . ILE A 1 194 ? 1.053 1.360 11.694 1.00 96.94 194 ILE A N 1
ATOM 1457 C CA . ILE A 1 194 ? 0.757 -0.010 11.272 1.00 96.94 194 ILE A CA 1
ATOM 1458 C C . ILE A 1 194 ? 1.427 -0.941 12.273 1.00 96.94 194 ILE A C 1
ATOM 1460 O O . ILE A 1 194 ? 2.654 -0.962 12.416 1.00 96.94 194 ILE A O 1
ATOM 1464 N N . LEU A 1 195 ? 0.616 -1.690 13.001 1.00 95.25 195 LEU A N 1
ATOM 1465 C CA . LEU A 1 195 ? 1.052 -2.505 14.120 1.00 95.25 195 LEU A CA 1
ATOM 1466 C C . LEU A 1 195 ? 0.579 -3.940 13.930 1.00 95.25 195 LEU A C 1
ATOM 1468 O O . LEU A 1 195 ? -0.530 -4.159 13.446 1.00 95.25 195 LEU A O 1
ATOM 1472 N N . PHE A 1 196 ? 1.392 -4.914 14.339 1.00 95.25 196 PHE A N 1
ATOM 1473 C CA . PHE A 1 196 ? 0.982 -6.326 14.381 1.00 95.25 196 PHE A CA 1
ATOM 1474 C C . PHE A 1 196 ? 0.334 -6.804 13.072 1.00 95.25 196 PHE A C 1
ATOM 1476 O O . PHE A 1 196 ? -0.691 -7.481 13.093 1.00 95.25 196 PHE A O 1
ATOM 1483 N N . SER A 1 197 ? 0.883 -6.385 11.928 1.00 97.31 197 SER A N 1
ATOM 1484 C CA . SER A 1 197 ? 0.306 -6.676 10.617 1.00 97.31 197 SER A CA 1
ATOM 1485 C C . SER A 1 197 ? 1.220 -7.545 9.760 1.00 97.31 197 SER A C 1
ATOM 1487 O O . SER A 1 197 ? 2.450 -7.503 9.871 1.00 97.31 197 SER A O 1
ATOM 1489 N N . ILE A 1 198 ? 0.607 -8.367 8.909 1.00 98.62 198 ILE A N 1
ATOM 1490 C CA . ILE A 1 198 ? 1.317 -9.368 8.108 1.00 98.62 198 ILE A CA 1
ATOM 1491 C C . ILE A 1 198 ? 0.914 -9.255 6.640 1.00 98.62 198 ILE A C 1
ATOM 1493 O O . ILE A 1 198 ? -0.270 -9.292 6.318 1.00 98.62 198 ILE A O 1
ATOM 1497 N N . ASN A 1 199 ? 1.897 -9.169 5.746 1.00 98.75 199 ASN A N 1
ATOM 1498 C CA . ASN A 1 199 ? 1.673 -9.339 4.313 1.00 98.75 199 ASN A CA 1
ATOM 1499 C C . ASN A 1 199 ? 2.119 -10.735 3.865 1.00 98.75 199 ASN A C 1
ATOM 1501 O O . ASN A 1 199 ? 3.293 -11.078 4.012 1.00 98.75 199 ASN A O 1
ATOM 1505 N N . TYR A 1 200 ? 1.207 -11.517 3.296 1.0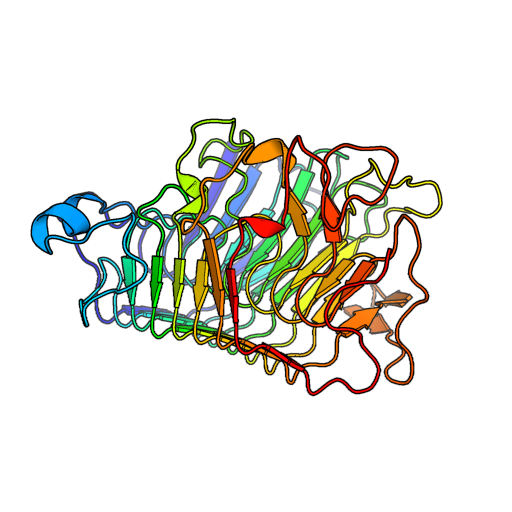0 98.62 200 TYR A N 1
ATOM 1506 C CA . TYR A 1 200 ? 1.489 -12.815 2.680 1.00 98.62 200 TYR A CA 1
ATOM 1507 C C . TYR A 1 200 ? 1.548 -12.753 1.153 1.00 98.62 200 TYR A C 1
ATOM 1509 O O . TYR A 1 200 ? 2.358 -13.481 0.587 1.00 98.62 200 TYR A O 1
ATOM 1517 N N . GLY A 1 201 ? 0.739 -11.899 0.520 1.00 98.31 201 GLY A N 1
ATOM 1518 C CA . GLY A 1 201 ? 0.624 -11.819 -0.938 1.00 98.31 201 GLY A CA 1
ATOM 1519 C C . GLY A 1 201 ? 1.815 -11.151 -1.620 1.00 98.31 201 GLY A C 1
ATOM 1520 O O . GLY A 1 201 ? 2.474 -10.270 -1.046 1.00 98.31 201 GLY A O 1
ATOM 1521 N N . ASP A 1 202 ? 2.086 -11.563 -2.854 1.00 98.75 202 ASP A N 1
ATOM 1522 C CA . ASP A 1 202 ? 3.140 -10.996 -3.688 1.00 98.75 202 ASP A CA 1
ATOM 1523 C C . ASP A 1 202 ? 2.698 -9.629 -4.244 1.00 98.75 202 ASP A C 1
ATOM 1525 O O . ASP A 1 202 ? 1.536 -9.392 -4.582 1.00 98.75 202 ASP A O 1
ATOM 1529 N N . ILE A 1 203 ? 3.639 -8.686 -4.323 1.00 98.81 203 ILE A N 1
ATOM 1530 C CA . ILE A 1 203 ? 3.355 -7.282 -4.649 1.00 98.81 203 ILE A CA 1
ATOM 1531 C C . ILE A 1 203 ? 4.054 -6.895 -5.950 1.00 98.81 203 ILE A C 1
ATOM 1533 O O . ILE A 1 203 ? 5.267 -7.060 -6.069 1.00 98.81 203 ILE A O 1
ATOM 1537 N N . TYR A 1 204 ? 3.320 -6.309 -6.897 1.00 98.69 204 TYR A N 1
ATOM 1538 C CA . TYR A 1 204 ? 3.809 -5.976 -8.235 1.00 98.69 204 TYR A CA 1
ATOM 1539 C C . TYR A 1 204 ? 3.501 -4.527 -8.609 1.00 98.69 204 TYR A C 1
ATOM 1541 O O . TYR A 1 204 ? 2.346 -4.106 -8.629 1.00 98.69 204 TYR A O 1
ATOM 1549 N N . ALA A 1 205 ? 4.532 -3.773 -8.988 1.00 98.31 205 ALA A N 1
ATOM 1550 C CA . ALA A 1 205 ? 4.380 -2.434 -9.551 1.00 98.31 205 ALA A CA 1
ATOM 1551 C C . ALA A 1 205 ? 5.176 -2.279 -10.850 1.00 98.31 205 ALA A C 1
ATOM 1553 O O . ALA A 1 205 ? 6.406 -2.393 -10.867 1.00 98.31 205 ALA A O 1
ATOM 1554 N N . TRP A 1 206 ? 4.500 -1.969 -11.953 1.00 97.69 206 TRP A N 1
ATOM 1555 C CA . TRP A 1 206 ? 5.160 -1.800 -13.244 1.00 97.69 206 TRP A CA 1
ATOM 1556 C C . TRP A 1 206 ? 4.548 -0.673 -14.074 1.00 97.69 206 TRP A C 1
ATOM 1558 O O . TRP A 1 206 ? 3.334 -0.517 -14.163 1.00 97.69 206 TRP A O 1
ATOM 1568 N N . THR A 1 207 ? 5.426 0.092 -14.723 1.00 95.81 207 THR A N 1
ATOM 1569 C CA . THR A 1 207 ? 5.066 1.084 -15.738 1.00 95.81 207 THR A CA 1
ATOM 1570 C C . THR A 1 207 ? 6.031 1.013 -16.917 1.00 95.81 207 THR A C 1
ATOM 1572 O O . THR A 1 207 ? 7.216 0.718 -16.727 1.00 95.81 207 THR A O 1
ATOM 1575 N N . ALA A 1 208 ? 5.600 1.318 -18.141 1.00 95.38 208 ALA A N 1
ATOM 1576 C CA . ALA A 1 208 ? 6.509 1.371 -19.287 1.00 95.38 208 ALA A CA 1
ATOM 1577 C C . ALA A 1 208 ? 7.393 2.635 -19.318 1.00 95.38 208 ALA A C 1
ATOM 1579 O O . ALA A 1 208 ? 8.310 2.698 -20.139 1.00 95.38 208 ALA A O 1
ATOM 1580 N N . VAL A 1 209 ? 7.212 3.599 -18.400 1.00 95.56 209 VAL A N 1
ATOM 1581 C CA . VAL A 1 209 ? 8.042 4.823 -18.301 1.00 95.56 209 VAL A CA 1
ATOM 1582 C C . VAL A 1 209 ? 9.538 4.495 -18.302 1.00 95.56 209 VAL A C 1
ATOM 1584 O O . VAL A 1 209 ? 10.005 3.651 -17.535 1.00 95.56 209 VAL A O 1
ATOM 1587 N N . ASN A 1 210 ? 10.306 5.167 -19.160 1.00 94.31 210 ASN A N 1
ATOM 1588 C CA . ASN A 1 210 ? 11.759 5.041 -19.178 1.00 94.31 210 ASN A CA 1
ATOM 1589 C C . ASN A 1 210 ? 12.405 6.029 -18.195 1.00 94.31 210 ASN A C 1
ATOM 1591 O O . ASN A 1 210 ? 12.377 7.238 -18.412 1.00 94.31 210 ASN A O 1
ATOM 1595 N N . GLU A 1 211 ? 13.033 5.499 -17.149 1.00 93.94 211 GLU A N 1
ATOM 1596 C CA . GLU A 1 211 ? 13.629 6.283 -16.063 1.00 93.94 211 GLU A CA 1
ATOM 1597 C C . GLU A 1 211 ? 15.157 6.341 -16.126 1.00 93.94 211 GLU A C 1
ATOM 1599 O O . GLU A 1 211 ? 15.787 6.880 -15.224 1.00 93.94 211 GLU A O 1
ATOM 1604 N N . THR A 1 212 ? 15.794 5.836 -17.190 1.00 92.25 212 THR A N 1
ATOM 1605 C CA . THR A 1 212 ? 17.267 5.777 -17.271 1.00 92.25 212 THR A CA 1
ATOM 1606 C C . THR A 1 212 ? 17.944 7.147 -17.189 1.00 92.25 212 THR A C 1
ATOM 1608 O O . THR A 1 212 ? 19.120 7.228 -16.849 1.00 92.25 212 THR A O 1
ATOM 1611 N N . ALA A 1 213 ? 17.219 8.220 -17.517 1.00 91.88 213 ALA A N 1
ATOM 1612 C CA . ALA A 1 213 ? 17.694 9.601 -17.428 1.00 91.88 213 ALA A CA 1
ATOM 1613 C C . ALA A 1 213 ? 17.409 10.269 -16.068 1.00 91.88 213 ALA A C 1
ATOM 1615 O O . ALA A 1 213 ? 17.764 11.432 -15.878 1.00 91.88 213 ALA A O 1
ATOM 1616 N N . TYR A 1 214 ? 16.745 9.580 -15.135 1.00 91.50 214 TYR A N 1
ATOM 1617 C CA . TYR A 1 214 ? 16.391 10.154 -13.841 1.00 91.50 214 TYR A CA 1
ATOM 1618 C C . TYR A 1 214 ? 17.632 10.371 -12.980 1.00 91.50 214 TYR A C 1
ATOM 1620 O O . TYR A 1 214 ? 18.571 9.574 -12.932 1.00 91.50 214 TYR A O 1
ATOM 1628 N N . THR A 1 215 ? 17.600 11.482 -12.264 1.00 86.75 215 THR A N 1
ATOM 1629 C CA . THR A 1 215 ? 18.568 11.846 -11.237 1.00 86.75 215 THR A CA 1
ATOM 1630 C C . THR A 1 215 ? 17.987 11.568 -9.853 1.00 86.75 215 THR A C 1
ATOM 1632 O O . THR A 1 215 ? 16.814 11.224 -9.713 1.00 86.75 215 THR A O 1
ATOM 1635 N N . ILE A 1 216 ? 18.800 11.735 -8.810 1.00 78.62 216 ILE A N 1
ATOM 1636 C CA . ILE A 1 216 ? 18.404 11.470 -7.418 1.00 78.62 216 ILE A CA 1
ATOM 1637 C C . ILE A 1 216 ? 17.141 12.254 -7.023 1.00 78.62 216 ILE A C 1
ATOM 1639 O O . ILE A 1 216 ? 16.288 11.716 -6.312 1.00 78.62 216 ILE A O 1
ATOM 1643 N N . THR A 1 217 ? 16.974 13.472 -7.551 1.00 82.62 217 THR A N 1
ATOM 1644 C CA . THR A 1 217 ? 15.825 14.344 -7.269 1.00 82.62 217 THR A CA 1
ATOM 1645 C C . THR A 1 217 ? 14.528 13.861 -7.912 1.00 82.62 217 THR A C 1
ATOM 1647 O O . THR A 1 217 ? 13.452 14.223 -7.437 1.00 82.62 217 THR A O 1
ATOM 1650 N N . ASN A 1 218 ? 14.591 13.022 -8.947 1.00 87.56 218 ASN A N 1
ATOM 1651 C CA . ASN A 1 218 ? 13.404 12.474 -9.585 1.00 87.56 218 ASN A CA 1
ATOM 1652 C C . ASN A 1 218 ? 12.774 11.373 -8.714 1.00 87.56 218 ASN A C 1
ATOM 1654 O O . ASN A 1 218 ? 13.451 10.563 -8.067 1.00 87.56 218 ASN A O 1
ATOM 1658 N N . GLU A 1 219 ? 11.445 11.360 -8.689 1.00 88.19 219 GLU A N 1
ATOM 1659 C CA . GLU A 1 219 ? 10.648 10.332 -8.029 1.00 88.19 219 GLU A CA 1
ATOM 1660 C C . GLU A 1 219 ? 10.435 9.146 -8.979 1.00 88.19 219 GLU A C 1
ATOM 1662 O O . GLU A 1 219 ? 10.021 9.341 -10.120 1.00 88.19 219 GLU A O 1
ATOM 1667 N N . SER A 1 220 ? 10.697 7.924 -8.505 1.00 91.94 220 SER A N 1
ATOM 1668 C CA . SER A 1 220 ? 10.473 6.703 -9.287 1.00 91.94 220 SER A CA 1
ATOM 1669 C C . SER A 1 220 ? 8.981 6.473 -9.547 1.00 91.94 220 SER A C 1
ATOM 1671 O O . SER A 1 220 ? 8.142 6.645 -8.662 1.00 91.94 220 SER A O 1
ATOM 1673 N N . THR A 1 221 ? 8.638 6.042 -10.748 1.00 94.81 221 THR A N 1
ATOM 1674 C CA . THR A 1 221 ? 7.271 5.890 -11.251 1.00 94.81 221 THR A CA 1
ATOM 1675 C C . THR A 1 221 ? 6.671 4.528 -10.924 1.00 94.81 221 THR A C 1
ATOM 1677 O O . THR A 1 221 ? 5.471 4.457 -10.686 1.00 94.81 221 THR A O 1
ATOM 1680 N N . ALA A 1 222 ? 7.490 3.478 -10.802 1.00 96.56 222 ALA A N 1
ATOM 1681 C CA . ALA A 1 222 ? 7.094 2.179 -10.251 1.00 96.56 222 ALA A CA 1
ATOM 1682 C C . ALA A 1 222 ? 7.594 2.019 -8.808 1.00 96.56 222 ALA A C 1
ATOM 1684 O O . ALA A 1 222 ? 8.805 2.062 -8.571 1.00 96.56 222 ALA A O 1
ATOM 1685 N N . LYS A 1 223 ? 6.682 1.802 -7.851 1.00 97.62 223 LYS A N 1
ATOM 1686 C CA . LYS A 1 223 ? 7.017 1.604 -6.429 1.00 97.62 223 LYS A CA 1
ATOM 1687 C C . LYS A 1 223 ? 6.225 0.444 -5.828 1.00 97.62 223 LYS A C 1
ATOM 1689 O O . LYS A 1 223 ? 5.001 0.453 -5.913 1.00 97.62 223 LYS A O 1
ATOM 1694 N N . ALA A 1 224 ? 6.907 -0.501 -5.189 1.00 98.25 224 ALA A N 1
ATOM 1695 C CA . ALA A 1 224 ? 6.275 -1.621 -4.490 1.00 98.25 224 ALA A CA 1
ATOM 1696 C C . ALA A 1 224 ? 6.815 -1.774 -3.063 1.00 98.25 224 ALA A C 1
ATOM 1698 O O . ALA A 1 224 ? 8.015 -1.592 -2.837 1.00 98.25 224 ALA A O 1
ATOM 1699 N N . ALA A 1 225 ? 5.961 -2.133 -2.102 1.00 98.25 225 ALA A N 1
ATOM 1700 C CA . ALA A 1 225 ? 6.430 -2.519 -0.772 1.00 98.25 225 ALA A CA 1
ATOM 1701 C C . ALA A 1 225 ? 5.509 -3.489 -0.033 1.00 98.25 225 ALA A C 1
ATOM 1703 O O . ALA A 1 225 ? 4.289 -3.390 -0.152 1.00 98.25 225 ALA A O 1
ATOM 1704 N N . GLY A 1 226 ? 6.076 -4.357 0.807 1.00 98.00 226 GLY A N 1
ATOM 1705 C CA . GLY A 1 226 ? 5.287 -5.310 1.591 1.00 98.00 226 GLY A CA 1
ATOM 1706 C C . GLY A 1 226 ? 4.372 -4.652 2.627 1.00 98.00 226 GLY A C 1
ATOM 1707 O O . GLY A 1 226 ? 3.245 -5.102 2.797 1.00 98.00 226 GLY A O 1
ATOM 1708 N N . ILE A 1 227 ? 4.800 -3.559 3.277 1.00 98.31 227 ILE A N 1
ATOM 1709 C CA . ILE A 1 227 ? 4.003 -2.895 4.328 1.00 98.31 227 ILE A CA 1
ATOM 1710 C C . ILE A 1 227 ? 3.547 -1.483 3.932 1.00 98.31 227 ILE A C 1
ATOM 1712 O O . ILE A 1 227 ? 2.349 -1.220 3.958 1.00 98.31 227 ILE A O 1
ATOM 1716 N N . LEU A 1 228 ? 4.466 -0.576 3.574 1.00 98.06 228 LEU A N 1
ATOM 1717 C CA . LEU A 1 228 ? 4.135 0.798 3.165 1.00 98.06 228 LEU A CA 1
ATOM 1718 C C . LEU A 1 228 ? 4.897 1.210 1.904 1.00 98.06 228 LEU A C 1
ATOM 1720 O O . LEU A 1 228 ? 6.123 1.315 1.928 1.00 98.06 228 LEU A O 1
ATOM 1724 N N . ALA A 1 229 ? 4.204 1.510 0.804 1.00 97.44 229 ALA A N 1
ATOM 1725 C CA . ALA A 1 229 ? 4.887 1.904 -0.433 1.00 97.44 229 ALA A CA 1
ATOM 1726 C C . ALA A 1 229 ? 5.442 3.334 -0.398 1.00 97.44 229 ALA A C 1
ATOM 1728 O O . ALA A 1 229 ? 6.561 3.550 -0.869 1.00 97.44 229 ALA A O 1
ATOM 1729 N N . ILE A 1 230 ? 4.690 4.310 0.126 1.00 96.19 230 ILE A N 1
ATOM 1730 C CA . ILE A 1 230 ? 5.049 5.735 0.056 1.00 96.19 230 ILE A CA 1
ATOM 1731 C C . ILE A 1 230 ? 4.721 6.470 1.354 1.00 96.19 230 ILE A C 1
ATOM 1733 O O . ILE A 1 230 ? 3.567 6.633 1.732 1.00 96.19 230 ILE A O 1
ATOM 1737 N N . GLY A 1 231 ? 5.737 7.046 1.976 1.00 93.81 231 GLY A N 1
ATOM 1738 C CA . GLY A 1 231 ? 5.568 7.982 3.075 1.00 93.81 231 GLY A CA 1
ATOM 1739 C C . GLY A 1 231 ? 6.318 7.549 4.320 1.00 93.81 231 GLY A C 1
ATOM 1740 O O . GLY A 1 231 ? 7.384 6.942 4.227 1.00 93.81 231 GLY A O 1
ATOM 1741 N N . LEU A 1 232 ? 5.812 7.952 5.478 1.00 92.75 232 LEU A N 1
ATOM 1742 C CA . LEU A 1 232 ? 6.520 7.828 6.740 1.00 92.75 232 LEU A CA 1
ATOM 1743 C C . LEU A 1 232 ? 5.548 7.801 7.908 1.00 92.75 232 LEU A C 1
ATOM 1745 O O . LEU A 1 232 ? 4.883 8.795 8.175 1.00 92.75 232 LEU A O 1
ATOM 1749 N N . LEU A 1 233 ? 5.476 6.668 8.594 1.00 94.31 233 LEU A N 1
ATOM 1750 C CA . LEU A 1 233 ? 4.645 6.437 9.772 1.00 94.31 233 LEU A CA 1
ATOM 1751 C C . LEU A 1 233 ? 5.275 5.329 10.621 1.00 94.31 233 LEU A C 1
ATOM 1753 O O . LEU A 1 233 ? 6.243 4.696 10.186 1.00 94.31 233 LEU A O 1
ATOM 1757 N N . SER A 1 234 ? 4.746 5.073 11.816 1.00 94.81 234 SER A N 1
ATOM 1758 C CA . SER A 1 234 ? 5.287 4.000 12.659 1.00 94.81 234 SER A CA 1
ATOM 1759 C C . SER A 1 234 ? 4.861 2.615 12.160 1.00 94.81 234 SER A C 1
ATOM 1761 O O . SER A 1 234 ? 3.674 2.352 11.998 1.00 94.81 234 SER A O 1
ATOM 1763 N N . VAL A 1 235 ? 5.824 1.716 11.961 1.00 94.62 235 VAL A N 1
ATOM 1764 C CA . VAL A 1 235 ? 5.627 0.308 11.586 1.00 94.62 235 VAL A CA 1
ATOM 1765 C C . VAL A 1 235 ? 6.289 -0.554 12.655 1.00 94.62 235 VAL A C 1
ATOM 1767 O O . VAL A 1 235 ? 7.516 -0.634 12.724 1.00 94.62 235 VAL A O 1
ATOM 1770 N N . VAL A 1 236 ? 5.487 -1.188 13.513 1.00 94.50 236 VAL A N 1
ATOM 1771 C CA . VAL A 1 236 ? 5.987 -1.986 14.647 1.00 94.50 236 VAL A CA 1
ATOM 1772 C C . VAL A 1 236 ? 5.369 -3.383 14.685 1.00 94.50 236 VAL A C 1
ATOM 1774 O O . VAL A 1 236 ? 4.155 -3.526 14.588 1.00 94.50 236 VAL A O 1
ATOM 1777 N N . ASN A 1 237 ? 6.201 -4.410 14.884 1.00 94.69 237 ASN A N 1
ATOM 1778 C CA . ASN A 1 237 ? 5.782 -5.819 14.927 1.00 94.69 237 ASN A CA 1
ATOM 1779 C C . ASN A 1 237 ? 5.109 -6.263 13.619 1.00 94.69 237 ASN A C 1
ATOM 1781 O O . ASN A 1 237 ? 3.985 -6.750 13.636 1.00 94.69 237 ASN A O 1
ATOM 1785 N N . ASN A 1 238 ? 5.777 -6.072 12.481 1.00 95.94 238 ASN A N 1
ATOM 1786 C CA . ASN A 1 238 ? 5.219 -6.422 11.173 1.00 95.94 238 ASN A CA 1
ATOM 1787 C C . ASN A 1 238 ? 6.061 -7.475 10.462 1.00 95.94 238 ASN A C 1
ATOM 1789 O O . ASN A 1 238 ? 7.284 -7.520 10.612 1.00 95.94 238 ASN A O 1
ATOM 1793 N N . VAL A 1 239 ? 5.412 -8.309 9.658 1.00 98.00 239 VAL A N 1
ATOM 1794 C CA . VAL A 1 239 ? 6.092 -9.368 8.905 1.00 98.00 239 VAL A CA 1
ATOM 1795 C C . VAL A 1 239 ? 5.673 -9.321 7.443 1.00 98.00 239 VAL A C 1
ATOM 1797 O O . VAL A 1 239 ? 4.488 -9.262 7.132 1.00 98.00 239 VAL A O 1
ATOM 1800 N N . ASN A 1 240 ? 6.648 -9.374 6.541 1.00 98.38 240 ASN A N 1
ATOM 1801 C CA . ASN A 1 240 ? 6.414 -9.544 5.112 1.00 98.38 240 ASN A CA 1
ATOM 1802 C C . ASN A 1 240 ? 6.886 -10.932 4.657 1.00 98.38 240 ASN A C 1
ATOM 1804 O O . ASN A 1 240 ? 8.083 -11.217 4.696 1.00 98.38 240 ASN A O 1
ATOM 1808 N N . TYR A 1 241 ? 5.960 -11.776 4.207 1.00 98.56 241 TYR A N 1
ATOM 1809 C CA . TYR A 1 241 ? 6.227 -13.066 3.563 1.00 98.56 241 TYR A CA 1
ATOM 1810 C C . TYR A 1 241 ? 6.223 -12.979 2.038 1.00 98.56 241 TYR A C 1
ATOM 1812 O O . TYR A 1 241 ? 7.031 -13.658 1.404 1.00 98.56 241 TYR A O 1
ATOM 1820 N N . GLY A 1 242 ? 5.360 -12.135 1.472 1.00 97.88 242 GLY A N 1
ATOM 1821 C CA . GLY A 1 242 ? 5.210 -11.982 0.029 1.00 97.88 242 GLY A CA 1
ATOM 1822 C C . GLY A 1 242 ? 6.447 -11.397 -0.644 1.00 97.88 242 GLY A C 1
ATOM 1823 O O . GLY A 1 242 ? 7.133 -10.520 -0.104 1.00 97.88 242 GLY A O 1
ATOM 1824 N N . ASN A 1 243 ? 6.755 -11.884 -1.838 1.00 98.31 243 ASN A N 1
ATOM 1825 C CA . ASN A 1 243 ? 7.801 -11.326 -2.677 1.00 98.31 243 ASN A CA 1
ATOM 1826 C C . ASN A 1 243 ? 7.375 -9.966 -3.224 1.00 98.31 243 ASN A C 1
ATOM 1828 O O . ASN A 1 243 ? 6.211 -9.725 -3.536 1.00 98.31 243 ASN A O 1
ATOM 1832 N N . ILE A 1 244 ? 8.346 -9.071 -3.368 1.00 98.38 244 ILE A N 1
ATOM 1833 C CA . ILE A 1 244 ? 8.100 -7.696 -3.787 1.00 98.38 244 ILE A CA 1
ATOM 1834 C C . ILE A 1 244 ? 8.813 -7.439 -5.106 1.00 98.38 244 ILE A C 1
ATOM 1836 O O . ILE A 1 244 ? 10.040 -7.538 -5.219 1.00 98.38 244 ILE A O 1
ATOM 1840 N N . TYR A 1 245 ? 8.032 -7.052 -6.102 1.00 98.19 245 TYR A N 1
ATOM 1841 C CA . TYR A 1 245 ? 8.467 -6.889 -7.472 1.00 98.19 245 TYR A CA 1
ATOM 1842 C C . TYR A 1 245 ? 8.123 -5.498 -7.982 1.00 98.19 245 TYR A C 1
ATOM 1844 O O . TYR A 1 245 ? 6.983 -5.041 -7.944 1.00 98.19 245 TYR A O 1
ATOM 1852 N N . SER A 1 246 ? 9.129 -4.801 -8.494 1.00 97.75 246 SER A N 1
ATOM 1853 C CA . SER A 1 246 ? 8.925 -3.499 -9.124 1.00 97.75 246 SER A CA 1
ATOM 1854 C C . SER A 1 246 ? 9.889 -3.301 -10.269 1.00 97.75 246 SER A C 1
ATOM 1856 O O . SER A 1 246 ? 10.990 -3.851 -10.262 1.00 97.75 246 SER A O 1
ATOM 1858 N N . LYS A 1 247 ? 9.519 -2.480 -11.248 1.00 96.69 247 LYS A N 1
ATOM 1859 C CA . LYS A 1 247 ? 10.456 -2.080 -12.303 1.00 96.69 247 LYS A CA 1
ATOM 1860 C C . LYS A 1 247 ? 11.637 -1.267 -11.762 1.00 96.69 247 LYS A C 1
ATOM 1862 O O . LYS A 1 247 ? 12.753 -1.431 -12.258 1.00 96.69 247 LYS A O 1
ATOM 1867 N N . SER A 1 248 ? 11.397 -0.423 -10.757 1.00 95.00 248 SER A N 1
ATOM 1868 C CA . SER A 1 248 ? 12.333 0.661 -10.426 1.00 95.00 248 SER A CA 1
ATOM 1869 C C . SER A 1 248 ? 12.604 0.821 -8.942 1.00 95.00 248 SER A C 1
ATOM 1871 O O . SER A 1 248 ? 13.745 1.040 -8.545 1.00 95.00 248 SER A O 1
ATOM 1873 N N . LEU A 1 249 ? 11.583 0.682 -8.103 1.00 95.12 249 LEU A N 1
ATOM 1874 C CA . LEU A 1 249 ? 11.753 0.785 -6.662 1.00 95.12 249 LEU A CA 1
ATOM 1875 C C . LEU A 1 249 ? 10.921 -0.262 -5.940 1.00 95.12 249 LEU A C 1
ATOM 1877 O O . LEU A 1 249 ? 9.701 -0.305 -6.106 1.00 95.12 249 LEU A O 1
ATOM 1881 N N . ALA A 1 250 ? 11.574 -1.077 -5.117 1.00 96.31 250 ALA A N 1
ATOM 1882 C CA . ALA A 1 250 ? 10.898 -2.061 -4.283 1.00 96.31 250 ALA A CA 1
ATOM 1883 C C . ALA A 1 250 ? 11.554 -2.218 -2.912 1.00 96.31 250 ALA A C 1
ATOM 1885 O O . ALA A 1 250 ? 12.761 -2.016 -2.753 1.00 96.31 250 ALA A O 1
ATOM 1886 N N . SER A 1 251 ? 10.752 -2.618 -1.926 1.00 96.00 251 SER A N 1
ATOM 1887 C CA . SER A 1 251 ? 11.260 -2.965 -0.605 1.00 96.00 251 SER A CA 1
ATOM 1888 C C . SER A 1 251 ? 10.392 -3.951 0.158 1.00 96.00 251 SER A C 1
ATOM 1890 O O . SER A 1 251 ? 9.183 -3.983 -0.028 1.00 96.00 251 SER A O 1
ATOM 1892 N N . GLY A 1 252 ? 10.991 -4.726 1.061 1.00 95.88 252 GLY A N 1
ATOM 1893 C CA . GLY A 1 252 ? 10.252 -5.659 1.912 1.00 95.88 252 GLY A CA 1
ATOM 1894 C C . GLY A 1 252 ? 9.284 -4.962 2.873 1.00 95.88 252 GLY A C 1
ATOM 1895 O O . GLY A 1 252 ? 8.163 -5.427 3.042 1.00 95.88 252 GLY A O 1
ATOM 1896 N N . ILE A 1 253 ? 9.670 -3.822 3.465 1.00 95.38 253 ILE A N 1
ATOM 1897 C CA . ILE A 1 253 ? 8.837 -3.104 4.452 1.00 95.38 253 ILE A CA 1
ATOM 1898 C C . ILE A 1 253 ? 8.379 -1.736 3.925 1.00 95.38 253 ILE A C 1
ATOM 1900 O O . ILE A 1 253 ? 7.190 -1.556 3.673 1.00 95.38 253 ILE A O 1
ATOM 1904 N N . PHE A 1 254 ? 9.300 -0.789 3.719 1.00 92.75 254 PHE A N 1
ATOM 1905 C CA . PHE A 1 254 ? 9.032 0.567 3.224 1.00 92.75 254 PHE A CA 1
ATOM 1906 C C . PHE A 1 254 ? 9.598 0.792 1.828 1.00 92.75 254 PHE A C 1
ATOM 1908 O O . PHE A 1 254 ? 10.809 0.710 1.628 1.00 92.75 254 PHE A O 1
ATOM 1915 N N . GLY A 1 255 ? 8.760 1.167 0.870 1.00 90.25 255 GLY A N 1
ATOM 1916 C CA . GLY A 1 255 ? 9.205 1.501 -0.480 1.00 90.25 255 GLY A CA 1
ATOM 1917 C C . GLY A 1 255 ? 10.000 2.804 -0.496 1.00 90.25 255 GLY A C 1
ATOM 1918 O O . GLY A 1 255 ? 11.218 2.810 -0.686 1.00 90.25 255 GLY A O 1
ATOM 1919 N N . PHE A 1 256 ? 9.300 3.919 -0.324 1.00 91.50 256 PHE A N 1
ATOM 1920 C CA . PHE A 1 256 ? 9.821 5.258 -0.566 1.00 91.50 256 PHE A CA 1
ATOM 1921 C C . PHE A 1 256 ? 9.450 6.216 0.566 1.00 91.50 256 PHE A C 1
ATOM 1923 O O . PHE A 1 256 ? 8.275 6.493 0.798 1.00 91.50 256 PHE A O 1
ATOM 1930 N N . ILE A 1 257 ? 10.456 6.774 1.235 1.00 88.94 257 ILE A N 1
ATOM 1931 C CA . ILE A 1 257 ? 10.279 7.742 2.319 1.00 88.94 257 ILE A CA 1
ATOM 1932 C C . ILE A 1 257 ? 10.500 9.152 1.772 1.00 88.94 257 ILE A C 1
ATOM 1934 O O . ILE A 1 257 ? 11.620 9.519 1.417 1.00 88.94 257 ILE A O 1
ATOM 1938 N N . TYR A 1 258 ? 9.437 9.956 1.725 1.00 84.06 258 TYR A N 1
ATOM 1939 C CA . TYR A 1 258 ? 9.463 11.322 1.188 1.00 84.06 258 TYR A CA 1
ATOM 1940 C C . TYR A 1 258 ? 9.755 12.359 2.293 1.00 84.06 258 TYR A C 1
ATOM 1942 O O . TYR A 1 258 ? 8.902 13.181 2.628 1.00 84.06 258 TYR A O 1
ATOM 1950 N N . MET A 1 259 ? 10.958 12.333 2.875 1.00 82.56 259 MET A N 1
ATOM 1951 C CA . MET A 1 259 ? 11.319 13.115 4.073 1.00 82.56 259 MET A CA 1
ATOM 1952 C C . MET A 1 259 ? 11.022 14.617 3.956 1.00 82.56 259 MET A C 1
ATOM 1954 O O . MET A 1 259 ? 10.476 15.214 4.882 1.00 82.56 259 MET A O 1
ATOM 1958 N N . ASN A 1 260 ? 11.307 15.246 2.814 1.00 78.12 260 ASN A N 1
ATOM 1959 C CA . ASN A 1 260 ? 11.085 16.689 2.656 1.00 78.12 260 ASN A CA 1
ATOM 1960 C C . ASN A 1 260 ? 9.599 17.096 2.620 1.00 78.12 260 ASN A C 1
ATOM 1962 O O . ASN A 1 260 ? 9.315 18.276 2.815 1.00 78.12 260 ASN A O 1
ATOM 1966 N N . LYS A 1 261 ? 8.653 16.168 2.395 1.00 84.94 261 LYS A N 1
ATOM 1967 C CA . LYS A 1 261 ? 7.209 16.456 2.527 1.00 84.94 261 LYS A CA 1
ATOM 1968 C C . LYS A 1 261 ? 6.770 16.504 3.989 1.00 84.94 261 LYS A C 1
ATOM 1970 O O . LYS A 1 261 ? 6.025 17.401 4.373 1.00 84.94 261 LYS A O 1
ATOM 1975 N N . PHE A 1 262 ? 7.253 15.559 4.794 1.00 84.00 262 PHE A N 1
ATOM 1976 C CA . PHE A 1 262 ? 6.940 15.478 6.225 1.00 84.00 262 PHE A CA 1
ATOM 1977 C C . PHE A 1 262 ? 7.667 16.555 7.042 1.00 84.00 262 PHE A C 1
ATOM 1979 O O . PHE A 1 262 ? 7.209 16.942 8.115 1.00 84.00 262 PHE A O 1
ATOM 1986 N N . GLY A 1 263 ? 8.767 17.094 6.514 1.00 75.44 263 GLY A N 1
ATOM 1987 C CA . GLY A 1 263 ? 9.548 18.117 7.190 1.00 75.44 263 GLY A CA 1
ATOM 1988 C C . GLY A 1 263 ? 10.427 17.534 8.293 1.00 75.44 263 GLY A C 1
ATOM 1989 O O . GLY A 1 263 ? 10.805 16.364 8.277 1.00 75.44 263 GLY A O 1
ATOM 1990 N N . THR A 1 264 ? 10.798 18.374 9.256 1.00 74.75 264 THR A N 1
ATOM 1991 C CA . THR A 1 264 ? 11.605 17.940 10.396 1.00 74.75 264 THR A CA 1
ATOM 1992 C C . THR A 1 264 ? 10.729 17.213 11.418 1.00 74.75 264 THR A C 1
ATOM 1994 O O . THR A 1 264 ? 9.869 17.815 12.054 1.00 74.75 264 THR A O 1
ATOM 1997 N N . ILE A 1 265 ? 10.986 15.923 11.600 1.00 80.44 265 ILE A N 1
ATOM 1998 C CA . ILE A 1 265 ? 10.311 15.060 12.579 1.00 80.44 265 ILE A CA 1
ATOM 1999 C C . ILE A 1 265 ? 10.925 15.309 13.958 1.00 80.44 265 ILE A C 1
ATOM 2001 O O . ILE A 1 265 ? 12.112 15.612 14.048 1.00 80.44 265 ILE A O 1
ATOM 2005 N N . SER A 1 266 ? 10.170 15.202 15.044 1.00 80.06 266 SER A N 1
ATOM 2006 C CA . SER A 1 266 ? 10.740 15.229 16.399 1.00 80.06 266 SER A CA 1
ATOM 2007 C C . SER A 1 266 ? 11.253 13.849 16.807 1.00 80.06 266 SER A C 1
ATOM 2009 O O . SER A 1 266 ? 10.806 12.824 16.298 1.00 80.06 266 SER A O 1
ATOM 2011 N N . THR A 1 267 ? 12.182 13.805 17.760 1.00 77.50 267 THR A N 1
ATOM 2012 C CA . THR A 1 267 ? 12.610 12.540 18.371 1.00 77.50 267 THR A CA 1
ATOM 2013 C C . THR A 1 267 ? 11.393 11.771 18.889 1.00 77.50 267 THR A C 1
ATOM 2015 O O . THR A 1 267 ? 10.469 12.390 19.418 1.00 77.50 267 THR A O 1
ATOM 2018 N N . ASN A 1 268 ? 11.406 10.439 18.773 1.00 73.88 268 ASN A N 1
ATOM 2019 C CA . ASN A 1 268 ? 10.362 9.557 19.314 1.00 73.88 268 ASN A CA 1
ATOM 2020 C C . ASN A 1 268 ? 8.965 9.732 18.679 1.00 73.88 268 ASN A C 1
ATOM 2022 O O . ASN A 1 268 ? 7.963 9.444 19.321 1.00 73.88 268 ASN A O 1
ATOM 2026 N N . GLN A 1 269 ? 8.873 10.204 17.430 1.00 84.12 269 GLN A N 1
ATOM 2027 C CA . GLN A 1 269 ? 7.588 10.281 16.712 1.00 84.12 269 GLN A CA 1
ATOM 2028 C C . GLN A 1 269 ? 7.343 9.113 15.758 1.00 84.12 269 GLN A C 1
ATOM 2030 O O . GLN A 1 269 ? 6.196 8.728 15.545 1.00 84.12 269 GLN A O 1
ATOM 2035 N N . VAL A 1 270 ? 8.406 8.567 15.166 1.00 89.25 270 VAL A N 1
ATOM 2036 C CA . VAL A 1 270 ? 8.308 7.496 14.172 1.00 89.25 270 VAL A CA 1
ATOM 2037 C C . VAL A 1 270 ? 9.186 6.331 14.592 1.00 89.25 270 VAL A C 1
ATOM 2039 O O . VAL A 1 270 ? 10.386 6.497 14.828 1.00 89.25 270 VAL A O 1
ATOM 2042 N N . TYR A 1 271 ? 8.575 5.152 14.652 1.00 90.50 271 TYR A N 1
ATOM 2043 C CA . TYR A 1 271 ? 9.216 3.910 15.059 1.00 90.50 271 TYR A CA 1
ATOM 2044 C C . TYR A 1 271 ? 9.093 2.872 13.953 1.00 90.50 271 TYR A C 1
ATOM 2046 O O . TYR A 1 271 ? 7.990 2.503 13.562 1.00 90.50 271 TYR A O 1
ATOM 2054 N N . ILE A 1 272 ? 10.226 2.371 13.476 1.00 89.81 272 ILE A N 1
ATOM 2055 C CA . ILE A 1 272 ? 10.314 1.229 12.570 1.00 89.81 272 ILE A CA 1
ATOM 2056 C C . ILE A 1 272 ? 10.989 0.117 13.361 1.00 89.81 272 ILE A C 1
ATOM 2058 O O . ILE A 1 272 ? 12.210 0.101 13.518 1.00 89.81 272 ILE A O 1
ATOM 2062 N N . SER A 1 273 ? 10.189 -0.773 13.943 1.00 90.50 273 SER A N 1
ATOM 2063 C CA . SER A 1 273 ? 10.702 -1.741 14.912 1.00 90.50 273 SER A CA 1
ATOM 2064 C C . SER A 1 273 ? 10.113 -3.133 14.749 1.00 90.50 273 SER A C 1
ATOM 2066 O O . SER A 1 273 ? 8.999 -3.292 14.248 1.00 90.50 273 SER A O 1
ATOM 2068 N N . ASN A 1 274 ? 10.862 -4.147 15.188 1.00 91.94 274 ASN A N 1
ATOM 2069 C CA . ASN A 1 274 ? 10.440 -5.550 15.221 1.00 91.94 274 ASN A CA 1
ATOM 2070 C C . ASN A 1 274 ? 9.815 -5.982 13.888 1.00 91.94 274 ASN A C 1
ATOM 2072 O O . ASN A 1 274 ? 8.711 -6.521 13.841 1.00 91.94 274 ASN A O 1
ATOM 2076 N N . SER A 1 275 ? 10.480 -5.633 12.792 1.00 94.25 275 SER A N 1
ATOM 2077 C CA . SER A 1 275 ? 9.978 -5.890 11.449 1.00 94.25 275 SER A CA 1
ATOM 2078 C C . SER A 1 275 ? 10.822 -6.978 10.798 1.00 94.25 275 SER A C 1
ATOM 2080 O O . SER A 1 275 ? 12.052 -6.967 10.911 1.00 94.25 275 SER A O 1
ATOM 2082 N N . ILE A 1 276 ? 10.168 -7.939 10.149 1.00 97.12 276 ILE A N 1
ATOM 2083 C CA . ILE A 1 276 ? 10.825 -9.106 9.554 1.00 97.12 276 ILE A CA 1
ATOM 2084 C C . ILE A 1 276 ? 10.443 -9.207 8.080 1.00 97.12 276 ILE A C 1
ATOM 2086 O O . ILE A 1 276 ? 9.262 -9.225 7.742 1.00 97.12 276 ILE A O 1
ATOM 2090 N N . ASN A 1 277 ? 11.440 -9.310 7.204 1.00 97.50 277 ASN A N 1
ATOM 2091 C CA . ASN A 1 277 ? 11.241 -9.574 5.784 1.00 97.50 277 ASN A CA 1
ATOM 2092 C C . ASN A 1 277 ? 11.708 -10.993 5.424 1.00 97.50 277 ASN A C 1
ATOM 2094 O O . ASN A 1 277 ? 12.898 -11.298 5.515 1.00 97.50 277 ASN A O 1
ATOM 2098 N N . TYR A 1 278 ? 10.773 -11.830 4.978 1.00 97.75 278 TYR A N 1
ATOM 2099 C CA . TYR A 1 278 ? 11.019 -13.137 4.362 1.00 97.75 278 TYR A CA 1
ATOM 2100 C C . TYR A 1 278 ? 10.958 -13.090 2.832 1.00 97.75 278 TYR A C 1
ATOM 2102 O O . TYR A 1 278 ? 11.635 -13.879 2.172 1.00 97.75 278 TYR A O 1
ATOM 2110 N N . GLY A 1 279 ? 10.160 -12.175 2.278 1.00 96.44 279 GLY A N 1
ATOM 2111 C CA . GLY A 1 279 ? 9.956 -12.041 0.841 1.00 96.44 279 GLY A CA 1
ATOM 2112 C C . GLY A 1 279 ? 11.215 -11.626 0.084 1.00 96.44 279 GLY A C 1
ATOM 2113 O O . GLY A 1 279 ? 12.035 -10.841 0.572 1.00 96.44 279 GLY A O 1
ATOM 2114 N N . LYS A 1 280 ? 11.364 -12.125 -1.145 1.00 96.62 280 LYS A N 1
ATOM 2115 C CA . LYS A 1 280 ? 12.438 -11.685 -2.044 1.00 96.62 280 LYS A CA 1
ATOM 2116 C C . LYS A 1 280 ? 12.055 -10.364 -2.687 1.00 96.62 280 LYS A C 1
ATOM 2118 O O . LYS A 1 280 ? 10.938 -10.224 -3.173 1.00 96.62 280 LYS A O 1
ATOM 2123 N N . VAL A 1 281 ? 13.000 -9.433 -2.784 1.00 97.06 281 VAL A N 1
ATOM 2124 C CA . VAL A 1 281 ? 12.768 -8.153 -3.475 1.00 97.06 281 VAL A CA 1
ATOM 2125 C C . VAL A 1 281 ? 13.527 -8.141 -4.799 1.00 97.06 281 VAL A C 1
ATOM 2127 O O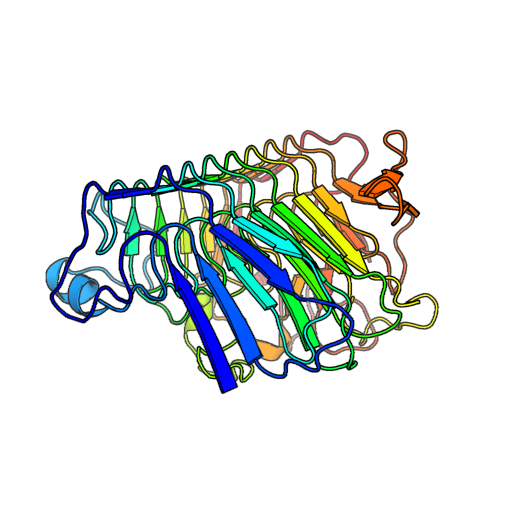 . VAL A 1 281 ? 14.761 -8.195 -4.810 1.00 97.06 281 VAL A O 1
ATOM 2130 N N . ARG A 1 282 ? 12.829 -8.121 -5.939 1.00 96.56 282 ARG A N 1
ATOM 2131 C CA . ARG A 1 282 ? 13.456 -8.244 -7.272 1.00 96.56 282 ARG A CA 1
ATOM 2132 C C . ARG A 1 282 ? 12.905 -7.246 -8.281 1.00 96.56 282 ARG A C 1
ATOM 2134 O O . ARG A 1 282 ? 11.797 -6.736 -8.156 1.00 96.56 282 ARG A O 1
ATOM 2141 N N . GLN A 1 283 ? 13.706 -6.993 -9.312 1.00 96.69 283 GLN A N 1
ATOM 2142 C CA . GLN A 1 283 ? 13.301 -6.145 -10.421 1.00 96.69 283 GLN A CA 1
ATOM 2143 C C . GLN A 1 283 ? 12.397 -6.900 -11.400 1.00 96.69 283 GLN A C 1
ATOM 2145 O O . GLN A 1 283 ? 12.727 -8.014 -11.815 1.00 96.69 283 GLN A O 1
ATOM 2150 N N . ILE A 1 284 ? 11.324 -6.247 -11.844 1.00 97.38 284 ILE A N 1
ATOM 2151 C CA . ILE A 1 284 ? 10.592 -6.634 -13.054 1.00 97.38 284 ILE A CA 1
ATOM 2152 C C . ILE A 1 284 ? 11.358 -6.082 -14.258 1.00 97.38 284 ILE A C 1
ATOM 2154 O O . ILE A 1 284 ? 11.405 -4.874 -14.484 1.00 97.38 284 ILE A O 1
ATOM 2158 N N . THR A 1 285 ? 11.980 -6.975 -15.021 1.00 94.94 285 THR A N 1
ATOM 2159 C CA . THR A 1 285 ? 12.833 -6.626 -16.173 1.00 94.94 285 THR A CA 1
ATOM 2160 C C . THR A 1 285 ? 12.050 -6.475 -17.473 1.00 94.94 285 THR A C 1
ATOM 2162 O O . THR A 1 285 ? 12.448 -5.708 -18.346 1.00 94.94 285 THR A O 1
ATOM 2165 N N . ALA A 1 286 ? 10.921 -7.173 -17.588 1.00 94.12 286 ALA A N 1
ATOM 2166 C CA . ALA A 1 286 ? 10.008 -7.085 -18.717 1.00 94.12 286 ALA A CA 1
ATOM 2167 C C . ALA A 1 286 ? 8.580 -7.431 -18.278 1.00 94.12 286 ALA A C 1
ATOM 2169 O O . ALA A 1 286 ? 8.384 -8.125 -17.276 1.00 94.12 286 ALA A O 1
ATOM 2170 N N . TYR A 1 287 ? 7.611 -6.950 -19.050 1.00 95.69 287 TYR A N 1
ATOM 2171 C CA . TYR A 1 287 ? 6.196 -7.275 -18.922 1.00 95.69 287 TYR A CA 1
ATOM 2172 C C . TYR A 1 287 ? 5.643 -7.603 -20.311 1.00 95.69 287 TYR A C 1
ATOM 2174 O O . TYR A 1 287 ? 5.888 -6.849 -21.256 1.00 95.69 287 TYR A O 1
ATOM 2182 N N . ASP A 1 288 ? 4.938 -8.725 -20.428 1.00 93.00 288 ASP A N 1
ATOM 2183 C CA . ASP A 1 288 ? 4.212 -9.121 -21.634 1.00 93.00 288 ASP A CA 1
ATOM 2184 C C . ASP A 1 288 ? 2.729 -8.791 -21.455 1.00 93.00 288 ASP A C 1
ATOM 2186 O O . ASP A 1 288 ? 2.044 -9.407 -20.641 1.00 93.00 288 ASP A O 1
ATOM 2190 N N . ALA A 1 289 ? 2.241 -7.814 -22.219 1.00 87.94 289 ALA A N 1
ATOM 2191 C CA . ALA A 1 289 ? 0.858 -7.357 -22.147 1.00 87.94 289 ALA A CA 1
ATOM 2192 C C . ALA A 1 289 ? -0.156 -8.341 -22.754 1.00 87.94 289 ALA A C 1
ATOM 2194 O O . ALA A 1 289 ? -1.341 -8.209 -22.478 1.00 87.94 289 ALA A O 1
ATOM 2195 N N . GLN A 1 290 ? 0.269 -9.312 -23.573 1.00 86.06 290 GLN A N 1
ATOM 2196 C CA . GLN A 1 290 ? -0.644 -10.306 -24.154 1.00 86.06 290 GLN A CA 1
ATOM 2197 C C . GLN A 1 290 ? -0.948 -11.442 -23.181 1.00 86.06 290 GLN A C 1
ATOM 2199 O O . GLN A 1 290 ? -2.065 -11.952 -23.162 1.00 86.06 290 GLN A O 1
ATOM 2204 N N . SER A 1 291 ? 0.051 -11.858 -22.401 1.00 87.88 291 SER A N 1
ATOM 2205 C CA . SER A 1 291 ? -0.086 -12.933 -21.414 1.00 87.88 291 SER A CA 1
ATOM 2206 C C . SER A 1 291 ? -0.185 -12.431 -19.971 1.00 87.88 291 SER A C 1
ATOM 2208 O O . SER A 1 291 ? -0.272 -13.250 -19.065 1.00 87.88 291 SER A O 1
ATOM 2210 N N . GLU A 1 292 ? -0.088 -11.117 -19.758 1.00 89.19 292 GLU A N 1
ATOM 2211 C CA . GLU A 1 292 ? -0.046 -10.453 -18.446 1.00 89.19 292 GLU A CA 1
ATOM 2212 C C . GLU A 1 292 ? 1.055 -10.999 -17.515 1.00 89.19 292 GLU A C 1
ATOM 2214 O O . GLU A 1 292 ? 0.906 -11.077 -16.294 1.00 89.19 292 GLU A O 1
ATOM 2219 N N . LEU A 1 293 ? 2.205 -11.370 -18.093 1.00 92.44 293 LEU A N 1
ATOM 2220 C CA . LEU A 1 293 ? 3.311 -11.997 -17.363 1.00 92.44 293 LEU A CA 1
ATOM 2221 C C . LEU A 1 293 ? 4.455 -11.020 -17.099 1.00 92.44 293 LEU A C 1
ATOM 2223 O O . LEU A 1 293 ? 4.924 -10.308 -17.988 1.00 92.44 293 LEU A O 1
ATOM 2227 N N . THR A 1 294 ? 4.971 -11.052 -15.872 1.00 95.62 294 THR A N 1
ATOM 2228 C CA . THR A 1 294 ? 6.182 -10.328 -15.474 1.00 95.62 294 THR A CA 1
ATOM 2229 C C . THR A 1 294 ? 7.407 -11.238 -15.542 1.00 95.62 294 THR A C 1
ATOM 2231 O O . THR A 1 294 ? 7.361 -12.418 -15.200 1.00 95.62 294 THR A O 1
ATOM 2234 N N . THR A 1 295 ? 8.541 -10.689 -15.979 1.00 96.31 295 THR A N 1
ATOM 2235 C CA . THR A 1 295 ? 9.826 -11.404 -16.022 1.00 96.31 295 THR A CA 1
ATOM 2236 C C . THR A 1 295 ? 10.783 -10.847 -14.977 1.00 96.31 295 THR A C 1
ATOM 2238 O O . THR A 1 295 ? 11.085 -9.650 -14.969 1.00 96.31 295 THR A O 1
ATOM 2241 N N . MET A 1 296 ? 11.311 -11.722 -14.121 1.00 95.00 296 MET A N 1
ATOM 2242 C CA . MET A 1 296 ? 12.162 -11.361 -12.985 1.00 95.00 296 MET A CA 1
ATOM 2243 C C . MET A 1 296 ? 13.420 -12.227 -12.950 1.00 95.00 296 MET A C 1
ATOM 2245 O O . MET A 1 296 ? 13.369 -13.431 -13.201 1.00 95.00 296 MET A O 1
ATOM 2249 N N . ASN A 1 297 ? 14.554 -11.638 -12.568 1.00 91.69 297 ASN A N 1
ATOM 2250 C CA . ASN A 1 297 ? 15.754 -12.410 -12.259 1.00 91.69 297 ASN A CA 1
ATOM 2251 C C . ASN A 1 297 ? 15.792 -12.727 -10.761 1.00 91.69 297 ASN A C 1
ATOM 2253 O O . ASN A 1 297 ? 16.194 -11.900 -9.951 1.00 91.69 297 ASN A O 1
ATOM 2257 N N . MET A 1 298 ? 15.417 -13.948 -10.383 1.00 91.38 298 MET A N 1
ATOM 2258 C CA . MET A 1 298 ? 15.411 -14.366 -8.973 1.00 91.38 298 MET A CA 1
ATOM 2259 C C . MET A 1 298 ? 16.818 -14.572 -8.393 1.00 91.38 298 MET A C 1
ATOM 2261 O O . MET A 1 298 ? 16.998 -14.623 -7.169 1.00 91.38 298 MET A O 1
ATOM 2265 N N . SER A 1 299 ? 17.825 -14.667 -9.259 1.00 89.25 299 SER A N 1
ATOM 2266 C CA . SER A 1 299 ? 19.200 -14.978 -8.890 1.00 89.25 299 SER A CA 1
ATOM 2267 C C . SER A 1 299 ? 20.037 -13.753 -8.522 1.00 89.25 299 SER A C 1
ATOM 2269 O O . SER A 1 299 ? 21.076 -13.938 -7.891 1.00 89.25 299 SER A O 1
ATOM 2271 N N . SER A 1 300 ? 19.592 -12.534 -8.826 1.00 86.81 300 SER A N 1
ATOM 2272 C CA . SER A 1 300 ? 20.330 -11.298 -8.530 1.00 86.81 300 SER A CA 1
ATOM 2273 C C . SER A 1 300 ? 19.403 -10.139 -8.174 1.00 86.81 300 SER A C 1
ATOM 2275 O O . SER A 1 300 ? 18.288 -10.052 -8.679 1.00 86.81 300 SER A O 1
ATOM 2277 N N . VAL A 1 301 ? 19.899 -9.210 -7.363 1.00 88.44 301 VAL A N 1
ATOM 2278 C CA . VAL A 1 301 ? 19.287 -7.888 -7.164 1.00 88.44 301 VAL A CA 1
ATOM 2279 C C . VAL A 1 301 ? 19.871 -6.933 -8.217 1.00 88.44 301 VAL A C 1
ATOM 2281 O O . VAL A 1 301 ? 21.050 -7.080 -8.558 1.00 88.44 301 VAL A O 1
ATOM 2284 N N . PRO A 1 302 ? 19.084 -6.001 -8.789 1.00 86.50 302 PRO A N 1
ATOM 2285 C CA . PRO A 1 302 ? 19.626 -4.988 -9.692 1.00 86.50 302 PRO A CA 1
ATOM 2286 C C . PRO A 1 302 ? 20.716 -4.152 -9.017 1.00 86.50 302 PRO A C 1
ATOM 2288 O O . PRO A 1 302 ? 20.678 -3.903 -7.814 1.00 86.50 302 PRO A O 1
ATOM 2291 N N . VAL A 1 303 ? 21.676 -3.682 -9.813 1.00 86.88 303 VAL A N 1
ATOM 2292 C CA . VAL A 1 303 ? 22.677 -2.722 -9.337 1.00 86.88 303 VAL A CA 1
ATOM 2293 C C . VAL A 1 303 ? 21.970 -1.404 -9.024 1.00 86.88 303 VAL A C 1
ATOM 2295 O O . VAL A 1 303 ? 21.237 -0.890 -9.872 1.00 86.88 303 VAL A O 1
ATOM 2298 N N . THR A 1 304 ? 22.189 -0.861 -7.824 1.00 86.81 304 THR A N 1
ATOM 2299 C CA . THR A 1 304 ? 21.619 0.433 -7.431 1.00 86.81 304 THR A CA 1
ATOM 2300 C C . THR A 1 304 ? 22.077 1.532 -8.388 1.00 86.81 304 THR A C 1
ATOM 2302 O O . THR A 1 304 ? 23.257 1.634 -8.727 1.00 86.81 304 THR A O 1
ATOM 2305 N N . THR A 1 305 ? 21.138 2.369 -8.821 1.00 87.75 305 THR A N 1
ATOM 2306 C CA . THR A 1 305 ? 21.397 3.563 -9.637 1.00 87.75 305 THR A CA 1
ATOM 2307 C C . THR A 1 305 ? 20.508 4.713 -9.156 1.00 87.75 305 THR A C 1
ATOM 2309 O O . THR A 1 305 ? 19.721 4.561 -8.227 1.00 87.75 305 THR A O 1
ATOM 2312 N N . ASN A 1 306 ? 20.567 5.874 -9.813 1.00 84.56 306 ASN A N 1
ATOM 2313 C CA . ASN A 1 306 ? 19.675 6.997 -9.497 1.00 84.56 306 ASN A CA 1
ATOM 2314 C C . ASN A 1 306 ? 18.177 6.659 -9.634 1.00 84.56 306 ASN A C 1
ATOM 2316 O O . ASN A 1 306 ? 17.347 7.295 -8.980 1.00 84.56 306 ASN A O 1
ATOM 2320 N N . TYR A 1 307 ? 17.840 5.686 -10.488 1.00 87.06 307 TYR A N 1
ATOM 2321 C CA . TYR A 1 307 ? 16.465 5.301 -10.807 1.00 87.06 307 TYR A CA 1
ATOM 2322 C C . TYR A 1 307 ? 16.086 3.899 -10.313 1.00 87.06 307 TYR A C 1
ATOM 2324 O O . TYR A 1 307 ? 14.894 3.609 -10.231 1.00 87.06 307 TYR A O 1
ATOM 2332 N N . LEU A 1 308 ? 17.067 3.059 -9.952 1.00 91.56 308 LEU A N 1
ATOM 2333 C CA . LEU A 1 308 ? 16.846 1.737 -9.359 1.00 91.56 308 LEU A CA 1
ATOM 2334 C C . LEU A 1 308 ? 17.204 1.742 -7.876 1.00 91.56 308 LEU A C 1
ATOM 2336 O O . LEU A 1 308 ? 18.370 1.928 -7.534 1.00 91.56 308 LEU A O 1
ATOM 2340 N N . ALA A 1 309 ? 16.224 1.480 -7.013 1.00 91.12 309 ALA A N 1
ATOM 2341 C CA . ALA A 1 309 ? 16.407 1.463 -5.564 1.00 91.12 309 ALA A CA 1
ATOM 2342 C C . ALA A 1 309 ? 15.684 0.264 -4.926 1.00 91.12 309 ALA A C 1
ATOM 2344 O O . ALA A 1 309 ? 14.455 0.213 -4.876 1.00 91.12 309 ALA A O 1
ATOM 2345 N N . PHE A 1 310 ? 16.457 -0.719 -4.460 1.00 93.88 310 PHE A N 1
ATOM 2346 C CA . PHE A 1 310 ? 15.952 -1.988 -3.931 1.00 93.88 310 PHE A CA 1
ATOM 2347 C C . PHE A 1 310 ? 16.583 -2.256 -2.563 1.00 93.88 310 PHE A C 1
ATOM 2349 O O . PHE A 1 310 ? 17.805 -2.359 -2.457 1.00 93.88 310 PHE A O 1
ATOM 2356 N N . GLY A 1 311 ? 15.762 -2.365 -1.519 1.00 92.62 311 GLY A N 1
ATOM 2357 C CA . GLY A 1 311 ? 16.221 -2.601 -0.145 1.00 92.62 311 GLY A CA 1
ATOM 2358 C C . GLY A 1 311 ? 15.302 -3.552 0.611 1.00 92.62 311 GLY A C 1
ATOM 2359 O O . GLY A 1 311 ? 14.138 -3.691 0.266 1.00 92.62 311 GLY A O 1
ATOM 2360 N N . ALA A 1 312 ? 15.799 -4.245 1.629 1.00 92.44 312 ALA A N 1
ATOM 2361 C CA . ALA A 1 312 ? 14.972 -5.186 2.387 1.00 92.44 312 ALA A CA 1
ATOM 2362 C C . ALA A 1 312 ? 13.972 -4.475 3.306 1.00 92.44 312 ALA A C 1
ATOM 2364 O O . ALA A 1 312 ? 12.853 -4.945 3.488 1.00 92.44 312 ALA A O 1
ATOM 2365 N N . PHE A 1 313 ? 14.369 -3.335 3.871 1.00 90.88 313 PHE A N 1
ATOM 2366 C CA . PHE A 1 313 ? 13.548 -2.541 4.781 1.00 90.88 313 PHE A CA 1
ATOM 2367 C C . PHE A 1 313 ? 13.166 -1.199 4.197 1.00 90.88 313 PHE A C 1
ATOM 2369 O O . PHE A 1 313 ? 12.003 -0.826 4.294 1.00 90.88 313 PHE A O 1
ATOM 2376 N N . VAL A 1 314 ? 14.103 -0.479 3.579 1.00 90.62 314 VAL A N 1
ATOM 2377 C CA . VAL A 1 314 ? 13.799 0.792 2.911 1.00 90.62 314 VAL A CA 1
ATOM 2378 C C . VAL A 1 314 ? 14.387 0.797 1.507 1.00 90.62 314 VAL A C 1
ATOM 2380 O O . VAL A 1 314 ? 15.593 0.602 1.337 1.00 90.62 314 VAL A O 1
ATOM 2383 N N . GLY A 1 315 ? 13.531 1.044 0.513 1.00 88.19 315 GLY A N 1
ATOM 2384 C CA . GLY A 1 315 ? 13.917 1.136 -0.893 1.00 88.19 315 GLY A CA 1
ATOM 2385 C C . GLY A 1 315 ? 14.637 2.446 -1.199 1.00 88.19 315 GLY A C 1
ATOM 2386 O O . GLY A 1 315 ? 15.775 2.427 -1.642 1.00 88.19 315 GLY A O 1
ATOM 2387 N N . LYS A 1 316 ? 14.016 3.600 -0.934 1.00 87.44 316 LYS A N 1
ATOM 2388 C CA . LYS A 1 316 ? 14.632 4.924 -1.147 1.00 87.44 316 LYS A CA 1
ATOM 2389 C C . LYS A 1 316 ? 14.189 5.917 -0.085 1.00 87.44 316 LYS A C 1
ATOM 2391 O O . LYS A 1 316 ? 13.015 5.980 0.269 1.00 87.44 316 LYS A O 1
ATOM 2396 N N . ILE A 1 317 ? 15.130 6.742 0.358 1.00 83.88 317 ILE A N 1
ATOM 2397 C CA . ILE A 1 317 ? 14.869 7.921 1.182 1.00 83.88 317 ILE A CA 1
ATOM 2398 C C . ILE A 1 317 ? 15.122 9.136 0.306 1.00 83.88 317 ILE A C 1
ATOM 2400 O O . ILE A 1 317 ? 16.203 9.289 -0.259 1.00 83.88 317 ILE A O 1
ATOM 2404 N N . HIS A 1 318 ? 14.103 9.970 0.148 1.00 81.38 318 HIS A N 1
ATOM 2405 C CA . HIS A 1 318 ? 14.151 11.152 -0.697 1.00 81.38 318 HIS A CA 1
ATOM 2406 C C . HIS A 1 318 ? 14.065 12.406 0.163 1.00 81.38 318 HIS A C 1
ATOM 2408 O O . HIS A 1 318 ? 13.093 12.630 0.885 1.00 81.38 318 HIS A O 1
ATOM 2414 N N . THR A 1 319 ? 15.119 13.208 0.094 1.00 76.75 319 THR A N 1
ATOM 2415 C CA . THR A 1 319 ? 15.313 14.444 0.861 1.00 76.75 319 THR A CA 1
ATOM 2416 C C . THR A 1 319 ? 15.151 15.699 0.003 1.00 76.75 319 THR A C 1
ATOM 2418 O O . THR A 1 319 ? 15.338 16.807 0.496 1.00 76.75 319 THR A O 1
ATOM 2421 N N . GLY A 1 320 ? 14.816 15.562 -1.285 1.00 73.44 320 GLY A N 1
ATOM 2422 C CA . GLY A 1 320 ? 14.743 16.683 -2.228 1.00 73.44 320 GLY A CA 1
ATOM 2423 C C . GLY A 1 320 ? 16.102 17.162 -2.753 1.00 73.44 320 GLY A C 1
ATOM 2424 O O . GLY A 1 320 ? 16.149 18.132 -3.505 1.00 73.44 320 GLY A O 1
ATOM 2425 N N . THR A 1 321 ? 17.200 16.506 -2.374 1.00 74.75 321 THR A N 1
ATOM 2426 C CA . THR A 1 321 ? 18.576 16.916 -2.690 1.00 74.75 321 THR A CA 1
ATOM 2427 C C . THR A 1 321 ? 19.143 16.181 -3.905 1.00 74.75 321 THR A C 1
ATOM 2429 O O . THR A 1 321 ? 18.654 15.130 -4.316 1.00 74.75 321 THR A O 1
ATOM 2432 N N . THR A 1 322 ? 20.203 16.735 -4.500 1.00 75.81 322 THR A N 1
ATOM 2433 C CA . THR A 1 322 ? 20.945 16.107 -5.610 1.00 75.81 322 THR A CA 1
ATOM 2434 C C . THR A 1 322 ? 21.931 15.033 -5.150 1.00 75.81 322 THR A C 1
ATOM 2436 O O . THR A 1 322 ? 22.534 14.371 -5.988 1.00 75.81 322 THR A O 1
ATOM 2439 N N . SER A 1 323 ? 22.092 14.855 -3.840 1.00 69.38 323 SER A N 1
ATOM 2440 C CA . SER A 1 323 ? 22.863 13.794 -3.198 1.00 69.38 323 SER A CA 1
ATOM 2441 C C . SER A 1 323 ? 21.948 12.909 -2.357 1.00 69.38 323 SER A C 1
ATOM 2443 O O . SER A 1 323 ? 20.927 13.365 -1.838 1.00 69.38 323 SER A O 1
ATOM 2445 N N . TRP A 1 324 ? 22.332 11.646 -2.196 1.00 59.34 324 TRP A N 1
ATOM 2446 C CA . TRP A 1 324 ? 21.688 10.738 -1.259 1.00 59.34 324 TRP A CA 1
ATOM 2447 C C . TRP A 1 324 ? 22.059 11.126 0.176 1.00 59.34 324 TRP A C 1
ATOM 2449 O O . TRP A 1 324 ? 23.201 10.948 0.599 1.00 59.34 324 TRP A O 1
ATOM 2459 N N . ALA A 1 325 ? 21.110 11.669 0.932 1.00 57.38 325 ALA A N 1
ATOM 2460 C CA . ALA A 1 325 ? 21.306 11.988 2.341 1.00 57.38 325 ALA A CA 1
ATOM 2461 C C . ALA A 1 325 ? 20.674 10.883 3.195 1.00 57.38 325 ALA A C 1
ATOM 2463 O O . ALA A 1 325 ? 19.474 10.893 3.454 1.00 57.38 325 ALA A O 1
ATOM 2464 N N . PHE A 1 326 ? 21.483 9.898 3.597 1.00 55.41 326 PHE A N 1
ATOM 2465 C CA . PHE A 1 326 ? 21.019 8.806 4.458 1.00 55.41 326 PHE A CA 1
ATOM 2466 C C . PHE A 1 326 ? 21.083 9.165 5.945 1.00 55.41 326 PHE A C 1
ATOM 2468 O O . PHE A 1 326 ? 20.146 8.849 6.653 1.00 55.41 326 PHE A O 1
ATOM 2475 N N . ALA A 1 327 ? 22.126 9.844 6.435 1.00 51.12 327 ALA A N 1
ATOM 2476 C CA . ALA A 1 327 ? 22.244 10.249 7.840 1.00 51.12 327 ALA A CA 1
ATOM 2477 C C . ALA A 1 327 ? 23.124 11.504 7.986 1.00 51.12 327 ALA A C 1
ATOM 2479 O O . ALA A 1 327 ? 24.107 11.649 7.263 1.00 51.12 327 ALA A O 1
ATOM 2480 N N . GLY A 1 328 ? 22.793 12.397 8.927 1.00 46.72 328 GLY A N 1
ATOM 2481 C CA . GLY A 1 328 ? 23.653 13.527 9.313 1.00 46.72 328 GLY A CA 1
ATOM 2482 C C . GLY A 1 328 ? 23.494 14.837 8.526 1.00 46.72 328 GLY A C 1
ATOM 2483 O O . GLY A 1 328 ? 24.220 15.786 8.814 1.00 46.72 328 GLY A O 1
ATOM 2484 N N . ASP A 1 329 ? 22.552 14.935 7.579 1.00 52.75 329 ASP A N 1
ATOM 2485 C CA . ASP A 1 329 ? 22.139 16.235 7.026 1.00 52.75 329 ASP A CA 1
ATOM 2486 C C . ASP A 1 329 ? 21.167 16.923 7.998 1.00 52.75 329 ASP A C 1
ATOM 2488 O O . ASP A 1 329 ? 20.167 16.344 8.422 1.00 52.75 329 ASP A O 1
ATOM 2492 N N . VAL A 1 330 ? 21.469 18.170 8.352 1.00 53.00 330 VAL A N 1
ATOM 2493 C CA . VAL A 1 330 ? 20.791 18.967 9.383 1.00 53.00 330 VAL A CA 1
ATOM 2494 C C . VAL A 1 330 ? 19.318 19.250 9.060 1.00 53.00 330 VAL A C 1
ATOM 2496 O O . VAL A 1 330 ? 18.552 19.568 9.970 1.00 53.00 330 VAL A O 1
ATOM 2499 N N . THR A 1 331 ? 18.909 19.146 7.790 1.00 60.91 331 THR A N 1
ATOM 2500 C CA . THR A 1 331 ? 17.565 19.577 7.361 1.00 60.91 331 THR A CA 1
ATOM 2501 C C . THR A 1 331 ? 16.487 18.507 7.597 1.00 60.91 331 THR A C 1
ATOM 2503 O O . THR A 1 331 ? 15.412 18.828 8.111 1.00 60.91 331 THR A O 1
ATOM 2506 N N . TYR A 1 332 ? 16.770 17.230 7.294 1.00 66.62 332 TYR A N 1
ATOM 2507 C CA . TYR A 1 332 ? 15.807 16.115 7.409 1.00 66.62 332 TYR A CA 1
ATOM 2508 C C . TYR A 1 332 ? 16.466 14.816 7.893 1.00 66.62 332 TYR A C 1
ATOM 2510 O O . TYR A 1 332 ? 16.563 13.845 7.137 1.00 66.62 332 TYR A O 1
ATOM 2518 N N . PRO A 1 333 ? 16.968 14.773 9.133 1.00 62.59 333 PRO A N 1
ATOM 2519 C CA . PRO A 1 333 ? 17.835 13.681 9.520 1.00 62.59 333 PRO A CA 1
ATOM 2520 C C . PRO A 1 333 ? 17.009 12.422 9.844 1.00 62.59 333 PRO A C 1
ATOM 2522 O O . PRO A 1 333 ? 16.073 12.451 10.646 1.00 62.59 333 PRO A O 1
ATOM 2525 N N . ILE A 1 334 ? 17.361 11.301 9.197 1.00 72.31 334 ILE A N 1
ATOM 2526 C CA . ILE A 1 334 ? 16.756 9.982 9.460 1.00 72.31 334 ILE A CA 1
ATOM 2527 C C . ILE A 1 334 ? 16.979 9.527 10.907 1.00 72.31 334 ILE A C 1
ATOM 2529 O O . ILE A 1 334 ? 16.268 8.658 11.395 1.00 72.31 334 ILE A O 1
ATOM 2533 N N . ASP A 1 335 ? 17.991 10.081 11.580 1.00 70.12 335 ASP A N 1
ATOM 2534 C CA . ASP A 1 335 ? 18.410 9.703 12.933 1.00 70.12 335 ASP A CA 1
ATOM 2535 C C . ASP A 1 335 ? 17.315 9.926 13.989 1.00 70.12 335 ASP A C 1
ATOM 2537 O O . ASP A 1 335 ? 17.394 9.392 15.094 1.00 70.12 335 ASP A O 1
ATOM 2541 N N . ARG A 1 336 ? 16.266 10.677 13.637 1.00 77.88 336 ARG A N 1
ATOM 2542 C CA . ARG A 1 336 ? 15.076 10.890 14.465 1.00 77.88 336 ARG A CA 1
ATOM 2543 C C . ARG A 1 336 ? 14.047 9.773 14.345 1.00 77.88 336 ARG A C 1
ATOM 2545 O O . ARG A 1 336 ? 13.160 9.689 15.194 1.00 77.88 336 ARG A O 1
ATOM 2552 N N . VAL A 1 337 ? 14.154 8.935 13.315 1.00 82.44 337 VAL A N 1
ATOM 2553 C CA . VAL A 1 337 ? 13.370 7.708 13.178 1.00 82.44 337 VAL A CA 1
ATOM 2554 C C . VAL A 1 337 ? 14.054 6.621 13.993 1.00 82.44 337 VAL A C 1
ATOM 2556 O O . VAL A 1 337 ? 15.227 6.307 13.790 1.00 82.44 337 VAL A O 1
ATOM 2559 N N . TYR A 1 338 ? 13.314 6.028 14.924 1.00 86.19 338 TYR A N 1
ATOM 2560 C CA . TYR A 1 338 ? 13.823 4.901 15.689 1.00 86.19 338 TYR A CA 1
ATOM 2561 C C . TYR A 1 338 ? 13.805 3.638 14.825 1.00 86.19 338 TYR A C 1
ATOM 2563 O O . TYR A 1 338 ? 12.744 3.236 14.349 1.00 86.19 338 TYR A O 1
ATOM 2571 N N . PHE A 1 339 ? 14.960 2.985 14.679 1.00 86.19 339 PHE A N 1
ATOM 2572 C CA . PHE A 1 339 ? 15.077 1.661 14.070 1.00 86.19 339 PHE A CA 1
ATOM 2573 C C . PHE A 1 339 ? 15.463 0.629 15.131 1.00 86.19 339 PHE A C 1
ATOM 2575 O O . PHE A 1 339 ? 16.500 0.768 15.781 1.00 86.19 339 PHE A O 1
ATOM 2582 N N . GLY A 1 340 ? 14.656 -0.420 15.294 1.00 86.75 340 GLY A N 1
ATOM 2583 C CA . GLY A 1 340 ? 14.906 -1.484 16.272 1.00 86.75 340 GLY A CA 1
ATOM 2584 C C . GLY A 1 340 ? 14.598 -2.872 15.719 1.00 86.75 340 GLY A C 1
ATOM 2585 O O . GLY A 1 340 ? 13.588 -3.061 15.059 1.00 86.75 340 GLY A O 1
ATOM 2586 N N . TYR A 1 341 ? 15.459 -3.858 15.990 1.00 89.69 341 TYR A N 1
ATOM 2587 C CA . TYR A 1 341 ? 15.201 -5.283 15.711 1.00 89.69 341 TYR A CA 1
ATOM 2588 C C . TYR A 1 341 ? 14.630 -5.572 14.307 1.00 89.69 341 TYR A C 1
ATOM 2590 O O . TYR A 1 341 ? 13.495 -6.018 14.143 1.00 89.69 341 TYR A O 1
ATOM 2598 N N . LEU A 1 342 ? 15.436 -5.299 13.283 1.00 92.81 342 LEU A N 1
ATOM 2599 C CA . LEU A 1 342 ? 15.085 -5.528 11.884 1.00 92.81 342 LEU A CA 1
ATOM 2600 C C . LEU A 1 342 ? 15.779 -6.796 11.380 1.00 92.81 342 LEU A C 1
ATOM 2602 O O . LEU A 1 342 ? 16.999 -6.912 11.503 1.00 92.81 342 LEU A O 1
ATOM 2606 N N . ILE A 1 343 ? 15.024 -7.735 10.809 1.00 95.19 343 ILE A N 1
ATOM 2607 C CA . ILE A 1 343 ? 15.558 -9.017 10.320 1.00 95.19 343 ILE A CA 1
ATOM 2608 C C . ILE A 1 343 ? 15.185 -9.225 8.850 1.00 95.19 343 ILE A C 1
ATOM 2610 O O . ILE A 1 343 ? 14.009 -9.221 8.497 1.00 95.19 343 ILE A O 1
ATOM 2614 N N . ASN A 1 344 ? 16.181 -9.447 7.992 1.00 95.38 344 ASN A N 1
ATOM 2615 C CA . ASN A 1 344 ? 15.984 -9.802 6.586 1.00 95.38 344 ASN A CA 1
ATOM 2616 C C . ASN A 1 344 ? 16.469 -11.232 6.316 1.00 95.38 344 ASN A C 1
ATOM 2618 O O . ASN A 1 344 ? 17.584 -11.581 6.702 1.00 95.38 344 ASN A O 1
ATOM 2622 N N . PHE A 1 345 ? 15.663 -12.017 5.603 1.00 96.00 345 PHE A N 1
ATOM 2623 C CA . PHE A 1 345 ? 16.010 -13.362 5.137 1.00 96.00 345 PHE A CA 1
ATOM 2624 C C . PHE A 1 345 ? 16.339 -13.430 3.635 1.00 96.00 345 PHE A C 1
ATOM 2626 O O . PHE A 1 345 ? 16.754 -14.482 3.153 1.00 96.00 345 PHE A O 1
ATOM 2633 N N . ASP A 1 346 ? 16.212 -12.332 2.882 1.00 94.19 346 ASP A N 1
ATOM 2634 C CA . ASP A 1 346 ? 16.700 -12.264 1.501 1.00 94.19 346 ASP A CA 1
ATOM 2635 C C . ASP A 1 346 ? 18.217 -12.028 1.478 1.00 94.19 346 ASP A C 1
ATOM 2637 O O . ASP A 1 346 ? 18.688 -10.892 1.521 1.00 94.19 346 ASP A O 1
ATOM 2641 N N . GLU A 1 347 ? 18.984 -13.115 1.388 1.00 90.94 347 GLU A N 1
ATOM 2642 C CA . GLU A 1 347 ? 20.457 -13.131 1.432 1.00 90.94 347 GLU A CA 1
ATOM 2643 C C . GLU A 1 347 ? 21.150 -12.230 0.393 1.00 90.94 347 GLU A C 1
ATOM 2645 O O . GLU A 1 347 ? 22.336 -11.930 0.525 1.00 90.94 347 GLU A O 1
ATOM 2650 N N . LYS A 1 348 ? 20.435 -11.812 -0.659 1.00 90.00 348 LYS A N 1
ATOM 2651 C CA . LYS A 1 348 ? 20.993 -11.027 -1.772 1.00 90.00 348 LYS A CA 1
ATOM 2652 C C . LYS A 1 348 ? 20.794 -9.528 -1.611 1.00 90.00 348 LYS A C 1
ATOM 2654 O O . LYS A 1 348 ? 21.266 -8.766 -2.454 1.00 90.00 348 LYS A O 1
ATOM 2659 N N . LEU A 1 349 ? 20.062 -9.111 -0.583 1.00 90.25 349 LEU A N 1
ATOM 2660 C CA . LEU A 1 349 ? 19.539 -7.763 -0.455 1.00 90.25 349 LEU A CA 1
ATOM 2661 C C . LEU A 1 349 ? 20.008 -7.112 0.844 1.00 90.25 349 LEU A C 1
ATOM 2663 O O . LEU A 1 349 ? 19.880 -7.670 1.932 1.00 90.25 349 LEU A O 1
ATOM 2667 N N . ASN A 1 350 ? 20.521 -5.891 0.726 1.00 87.88 350 ASN A N 1
ATOM 2668 C CA . ASN A 1 350 ? 20.893 -5.093 1.886 1.00 87.88 350 ASN A CA 1
ATOM 2669 C C . ASN A 1 350 ? 19.654 -4.526 2.586 1.00 87.88 350 ASN A C 1
ATOM 2671 O O . ASN A 1 350 ? 18.616 -4.304 1.966 1.00 87.88 350 ASN A O 1
ATOM 2675 N N . MET A 1 351 ? 19.789 -4.232 3.882 1.00 85.19 351 MET A N 1
ATOM 2676 C CA . MET A 1 351 ? 18.721 -3.638 4.701 1.00 85.19 351 MET A CA 1
ATOM 2677 C C . MET A 1 351 ? 18.160 -2.356 4.077 1.00 85.19 351 MET A C 1
ATOM 2679 O O . MET A 1 351 ? 16.949 -2.176 3.966 1.00 85.19 351 MET A O 1
ATOM 2683 N N . PHE A 1 352 ? 19.061 -1.501 3.613 1.00 82.00 352 PHE A N 1
ATOM 2684 C CA . PHE A 1 352 ? 18.766 -0.262 2.915 1.00 82.00 352 PHE A CA 1
ATOM 2685 C C . PHE A 1 352 ? 19.374 -0.365 1.519 1.00 82.00 352 PHE A C 1
ATOM 2687 O O . PHE A 1 352 ? 20.471 -0.920 1.380 1.00 82.00 352 PHE A O 1
ATOM 2694 N N . ALA A 1 353 ? 18.695 0.158 0.495 1.00 68.56 353 ALA A N 1
ATOM 2695 C CA . ALA A 1 353 ? 19.343 0.335 -0.800 1.00 68.56 353 ALA A CA 1
ATOM 2696 C C . ALA A 1 353 ? 20.523 1.295 -0.592 1.00 68.56 353 ALA A C 1
ATOM 2698 O O . ALA A 1 353 ? 20.324 2.471 -0.296 1.00 68.56 353 ALA A O 1
ATOM 2699 N N . LEU A 1 354 ? 21.749 0.773 -0.630 1.00 56.28 354 LEU A N 1
ATOM 2700 C CA . LEU A 1 354 ? 22.950 1.581 -0.439 1.00 56.28 354 LEU A CA 1
ATOM 2701 C C . LEU A 1 354 ? 23.016 2.640 -1.544 1.00 56.28 354 LEU A C 1
ATOM 2703 O O . LEU A 1 354 ? 22.914 2.290 -2.718 1.00 56.28 354 LEU A O 1
ATOM 2707 N N . ALA A 1 355 ? 23.164 3.897 -1.126 1.00 44.56 355 ALA A N 1
ATOM 2708 C CA . ALA A 1 355 ? 23.390 5.070 -1.962 1.00 44.56 355 ALA A CA 1
ATOM 2709 C C . ALA A 1 355 ? 24.816 5.155 -2.507 1.00 44.56 355 ALA A C 1
ATOM 2711 O O . ALA A 1 355 ? 25.754 4.975 -1.694 1.00 44.56 355 ALA A O 1
#

pLDDT: mean 91.24, std 9.68, range [44.56, 98.81]

Foldseek 3Di:
DAAEEEQAEAELEAPAADEQEERQAAAEAEDDQVDAAAHAYEYEHHYAEYHHLVVCVVLVPDLQDPDDDPDAKSYYQYERQYAYHYDEAHQAAYEYEHAYAEYAAEYENYEYQYAYEHEYAYPAQAYEYFYEHHYAEQEASRREYELYEGAYAIYFEHAYLHAAWFYEQHYEDHQAHPVRHGAAAPTHSQSYEYYNYEGNYAYEWEYNHDCPVAFLLDDARTFYEHAYTEEHYAYEQYEYNYAYEIQFFYEHHYTEYAQNSHWADAASRYEHENYEGNHHYWYQPDADPVVRDTDTDSPAHDQDDSRHFYAHHYRAYRPSDRDRCQADDPTGGCVSYHYYNYYYPNPRHHRGRDD